Protein AF-A0A3B9QE75-F1 (afdb_monomer)

Foldseek 3Di:
DDDDDDDDDDDDDDDDDDPDDDDDDDDDDDPPPPPPPDPDDDDDDDDDDDDPDDPPCQADPQCAGPVPHHPVVVVVVVVVVVVVVCVVCVVVVVVVVPPPQQDWFKKKWKWKFAFAFVVQLVLCQVKAFKAFPPPRFGQFIFPDKDKDFHWDWDQPPVRDTDIDGDPGTIIIITIGIAIWGHDPVFIDRRNHTADAQDKTWMDDPRHTGITGTHDMDRAPVDDPD

Nearest PDB structures (foldseek):
  6vmi-assembly1_f  TM=3.345E-01  e=2.498E+00  Homo sapiens
  6zu5-assembly1_SU0  TM=3.175E-01  e=3.465E+00  Paranosema locustae
  4xoi-assembly1_B  TM=2.166E-01  e=2.009E+00  Homo sapiens
  6az1-assembly1_M  TM=2.627E-01  e=2.786E+00  Leishmania donovani

Secondary structure (DSSP, 8-state):
-PPPPPPP----------------------SSSSSSSS-S----PPP-----------B-TTSEETTTEEHHHHHHHHHHHHHHHHHHHHHHHHHHHH-S--EEEEEEEEEEEEEE-HHHHHHHHT-EEEEETTT--EEEEEEEEEEEEEEEEEE-TTS-EEEEEEEEEEEEEEEEEEEEEE-SS-EEETTEE--TT-EEEEE-SS-EEEEEEEEEE--TT----

Sequence (225 aa):
MYLAAPAPLSGRSHAKAHFGNPLRTPRLHRRLLSYILVLRNCTINPLPFERRGTGVRVLDDKGRIFGKLSIIDLLIIVVLVSLAGWFGYSMLGRNLRQDVAQRQQETEIVVVVSGIRPTTAEAIARGGKIFEFKTGAQIGEVVGVTTEPAKLWLVEGDGKWVQAESQDRVDAFVTIRGTARIGEHVITMNGVEIRVGASIGLKTKFAQFQGHVMMMDLDLGGTSQ

Solvent-accessible surface area (backbone atoms only — not comparable to full-atom values): 13939 Å² total; per-residue (Å²): 138,89,81,83,83,85,80,85,84,87,76,93,75,90,77,82,81,80,88,76,84,79,84,85,74,84,91,83,84,92,83,82,84,83,82,87,81,85,84,84,88,78,90,74,80,86,74,89,78,78,87,77,86,77,80,82,74,59,63,45,102,83,55,19,43,79,86,77,44,50,53,68,57,54,51,52,50,52,51,51,52,50,51,50,49,50,54,52,48,54,55,50,56,53,50,60,66,63,61,64,71,49,50,73,37,53,26,40,34,33,30,38,29,73,63,35,45,60,72,55,51,52,35,50,57,73,36,48,61,30,23,34,59,91,80,62,35,61,41,33,29,45,77,46,64,49,76,44,66,15,80,40,84,44,71,46,100,85,72,46,81,44,82,44,72,40,93,74,25,23,27,30,40,36,33,34,40,26,55,30,34,48,50,98,88,49,38,24,26,68,83,43,78,59,51,73,74,39,76,48,48,37,28,41,93,68,39,75,52,63,27,30,28,71,47,74,46,66,61,80,77,67,75,93,126

Radius of gyration: 35.67 Å; Cα contacts (8 Å, |Δi|>4): 312; chains: 1; bounding box: 69×56×109 Å

Mean predicted aligned error: 18.62 Å

Structure (mmCIF, N/CA/C/O backbone):
data_AF-A0A3B9QE75-F1
#
_entry.id   AF-A0A3B9QE75-F1
#
loop_
_atom_site.group_PDB
_atom_site.id
_atom_site.type_symbol
_atom_site.label_atom_id
_atom_site.label_alt_id
_atom_site.label_comp_id
_atom_site.label_asym_id
_atom_site.label_entity_id
_atom_site.label_seq_id
_atom_site.pdbx_PDB_ins_code
_atom_site.Cartn_x
_atom_site.Cartn_y
_atom_site.Cartn_z
_atom_site.occupancy
_atom_site.B_iso_or_equiv
_atom_site.auth_seq_id
_atom_site.auth_comp_id
_atom_site.auth_asym_id
_atom_site.auth_atom_id
_atom_site.pdbx_PDB_model_num
ATOM 1 N N . MET A 1 1 ? -20.470 -36.572 25.215 1.00 42.06 1 MET A N 1
ATOM 2 C CA .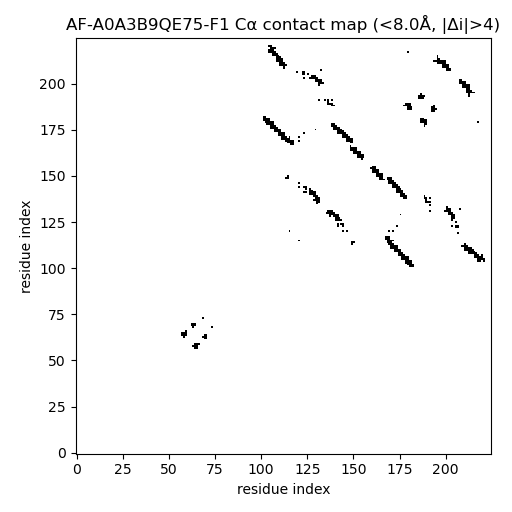 MET A 1 1 ? -21.706 -36.703 24.417 1.00 42.06 1 MET A CA 1
ATOM 3 C C . MET A 1 1 ? -21.421 -36.035 23.079 1.00 42.06 1 MET A C 1
ATOM 5 O O . MET A 1 1 ? -21.303 -34.821 23.032 1.00 42.06 1 MET A O 1
ATOM 9 N N . TYR A 1 2 ? -21.095 -36.831 22.060 1.00 39.06 2 TYR A N 1
ATOM 10 C CA . TYR A 1 2 ? -20.689 -36.355 20.732 1.00 39.06 2 TYR A CA 1
ATOM 11 C C . TYR A 1 2 ? -21.946 -35.994 19.934 1.00 39.06 2 TYR A C 1
ATOM 13 O O . TYR A 1 2 ? -22.814 -36.852 19.783 1.00 39.06 2 TYR A O 1
ATOM 21 N N . LEU A 1 3 ? -22.053 -34.756 19.441 1.00 43.09 3 LEU A N 1
ATOM 22 C CA . LEU A 1 3 ? -23.130 -34.352 18.536 1.00 43.09 3 LEU A CA 1
ATOM 23 C C . LEU A 1 3 ? -22.596 -34.270 17.102 1.00 43.09 3 LEU A C 1
ATOM 25 O O . LEU A 1 3 ? -21.533 -33.710 16.847 1.00 43.09 3 LEU A O 1
ATOM 29 N N . ALA A 1 4 ? -23.332 -34.924 16.209 1.00 40.75 4 ALA A N 1
ATOM 30 C CA . ALA A 1 4 ? -22.950 -35.315 14.863 1.00 40.75 4 ALA A CA 1
ATOM 31 C C . ALA A 1 4 ? -22.811 -34.149 13.867 1.00 40.75 4 ALA A C 1
ATOM 33 O O . ALA A 1 4 ? -23.550 -33.168 13.913 1.00 40.75 4 ALA A O 1
ATOM 34 N N . ALA A 1 5 ? -21.893 -34.330 12.915 1.00 46.34 5 ALA A N 1
ATOM 35 C CA . ALA A 1 5 ? -21.773 -33.538 11.695 1.00 46.34 5 ALA A CA 1
ATOM 36 C C . ALA A 1 5 ? -22.946 -33.813 10.726 1.00 46.34 5 ALA A C 1
ATOM 38 O O . ALA A 1 5 ? -23.388 -34.962 10.634 1.00 46.34 5 ALA A O 1
ATOM 39 N N . PRO A 1 6 ? -23.427 -32.820 9.955 1.00 49.44 6 PRO A N 1
ATOM 40 C CA . PRO A 1 6 ? -24.397 -33.068 8.894 1.00 49.44 6 PRO A CA 1
ATOM 41 C C . PRO A 1 6 ? -23.727 -33.560 7.596 1.00 49.44 6 PRO A C 1
ATOM 43 O O . PRO A 1 6 ? -22.666 -33.086 7.191 1.00 49.44 6 PRO A O 1
ATOM 46 N N . ALA A 1 7 ? -24.384 -34.526 6.950 1.00 50.16 7 ALA A N 1
ATOM 47 C CA . ALA A 1 7 ? -24.000 -35.152 5.686 1.00 50.16 7 ALA A CA 1
ATOM 48 C C . ALA A 1 7 ? -24.103 -34.195 4.473 1.00 50.16 7 ALA A C 1
ATOM 50 O O . ALA A 1 7 ? -24.949 -33.298 4.474 1.00 50.16 7 ALA A O 1
ATOM 51 N N . PRO A 1 8 ? -23.315 -34.402 3.398 1.00 39.47 8 PRO A N 1
ATOM 52 C CA . PRO A 1 8 ? -23.431 -33.615 2.176 1.00 39.47 8 PRO A CA 1
ATOM 53 C C . PRO A 1 8 ? -24.591 -34.116 1.300 1.00 39.47 8 PRO A C 1
ATOM 55 O O . PRO A 1 8 ? -24.648 -35.284 0.915 1.00 39.47 8 PRO A O 1
ATOM 58 N N . LEU A 1 9 ? -25.506 -33.211 0.948 1.00 46.44 9 LEU A N 1
ATOM 59 C CA . LEU A 1 9 ? -26.578 -33.466 -0.012 1.00 46.44 9 LEU A CA 1
ATOM 60 C C . LEU A 1 9 ? -26.001 -33.585 -1.430 1.00 46.44 9 LEU A C 1
ATOM 62 O O . LEU A 1 9 ? -25.479 -32.625 -1.997 1.00 46.44 9 LEU A O 1
ATOM 66 N N . SER A 1 10 ? -26.128 -34.777 -2.018 1.00 41.22 10 SER A N 1
ATOM 67 C CA . SER A 1 10 ? -25.883 -35.018 -3.436 1.00 41.22 10 SER A CA 1
ATOM 68 C C . SER A 1 10 ? -27.047 -34.468 -4.265 1.00 41.22 10 SER A C 1
ATOM 70 O O . SER A 1 10 ? -28.141 -35.030 -4.259 1.00 41.22 10 SER A O 1
ATOM 72 N N . GLY A 1 11 ? -26.806 -33.391 -5.008 1.00 36.31 11 GLY A N 1
ATOM 73 C CA . GLY A 1 11 ? -27.743 -32.834 -5.980 1.00 36.31 11 GLY A CA 1
ATOM 74 C C . GLY A 1 11 ? -27.071 -32.694 -7.338 1.00 36.31 11 GLY A C 1
ATOM 75 O O . GLY A 1 11 ? -26.510 -31.650 -7.655 1.00 36.31 11 GLY A O 1
ATOM 76 N N . ARG A 1 12 ? -27.112 -33.761 -8.146 1.00 43.84 12 ARG A N 1
ATOM 77 C CA . ARG A 1 12 ? -26.818 -33.698 -9.583 1.00 43.84 12 ARG A CA 1
ATOM 78 C C . ARG A 1 12 ? -27.945 -32.924 -10.266 1.00 43.84 12 ARG A C 1
ATOM 80 O O . ARG A 1 12 ? -29.056 -33.432 -10.361 1.00 43.84 12 ARG A O 1
ATOM 87 N N . SER A 1 13 ? -27.641 -31.743 -10.794 1.00 38.59 13 SER A N 1
ATOM 88 C CA . SER A 1 13 ? -28.454 -31.091 -11.822 1.00 38.59 13 SER A CA 1
ATOM 89 C C . SER A 1 13 ? -27.580 -30.836 -13.043 1.00 38.59 13 SER A C 1
ATOM 91 O O . SER A 1 13 ? -26.607 -30.084 -13.004 1.00 38.59 13 SER A O 1
ATOM 93 N N . HIS A 1 14 ? -27.904 -31.551 -14.115 1.00 39.53 14 HIS A N 1
ATOM 94 C CA . HIS A 1 14 ? -27.311 -31.407 -15.431 1.00 39.53 14 HIS A CA 1
ATOM 95 C C . HIS A 1 14 ? -27.783 -30.091 -16.060 1.00 39.53 14 HIS A C 1
ATOM 97 O O . HIS A 1 14 ? -28.905 -30.012 -16.551 1.00 39.53 14 HIS A O 1
ATOM 103 N N . ALA A 1 15 ? -26.910 -29.087 -16.126 1.00 36.50 15 ALA A N 1
ATOM 104 C CA . ALA A 1 15 ? -27.075 -27.963 -17.042 1.00 36.50 15 ALA A CA 1
ATOM 105 C C . ALA A 1 15 ? -26.160 -28.189 -18.253 1.00 36.50 15 ALA A C 1
ATOM 107 O O . ALA A 1 15 ? -24.940 -28.044 -18.183 1.00 36.50 15 ALA A O 1
ATOM 108 N N . LYS A 1 16 ? -26.768 -28.618 -19.364 1.00 36.19 16 LYS A N 1
ATOM 109 C CA . LYS A 1 16 ? -26.139 -28.721 -20.684 1.00 36.19 16 LYS A CA 1
ATOM 110 C C . LYS A 1 16 ? -25.632 -27.341 -21.114 1.00 36.19 16 LYS A C 1
ATOM 112 O O . LYS A 1 16 ? -26.426 -26.435 -21.350 1.00 36.19 16 LYS A O 1
ATOM 117 N N . ALA A 1 17 ? -24.319 -27.215 -21.276 1.00 33.50 17 ALA A N 1
ATOM 118 C CA . ALA A 1 17 ? -23.705 -26.114 -22.001 1.00 33.50 17 ALA A CA 1
ATOM 119 C C . ALA A 1 17 ? -24.047 -26.251 -23.493 1.00 33.50 17 ALA A C 1
ATOM 121 O O . ALA A 1 17 ? -23.544 -27.137 -24.185 1.00 33.50 17 ALA A O 1
ATOM 122 N N . HIS A 1 18 ? -24.926 -25.381 -23.989 1.00 38.69 18 HIS A N 1
ATOM 123 C CA . HIS A 1 18 ? -25.097 -25.173 -25.421 1.00 38.69 18 HIS A CA 1
ATOM 124 C C . HIS A 1 18 ? -23.893 -24.380 -25.942 1.00 38.69 18 HIS A C 1
ATOM 126 O O . HIS A 1 18 ? -23.787 -23.171 -25.757 1.00 38.69 18 HIS A O 1
ATOM 132 N N . PHE A 1 19 ? -22.972 -25.093 -26.587 1.00 37.28 19 PHE A N 1
ATOM 133 C CA . PHE A 1 19 ? -21.907 -24.528 -27.407 1.00 37.28 19 PHE A CA 1
ATOM 134 C C . PHE A 1 19 ? -22.538 -23.973 -28.693 1.00 37.28 19 PHE A C 1
ATOM 136 O O . PHE A 1 19 ? -22.874 -24.720 -29.609 1.00 37.28 19 PHE A O 1
ATOM 143 N N . GLY A 1 20 ? -22.745 -22.659 -28.738 1.00 33.03 20 GLY A N 1
ATOM 144 C CA . GLY A 1 20 ? -23.196 -21.926 -29.917 1.00 33.03 20 GLY A CA 1
ATOM 145 C C . GLY A 1 20 ? -22.279 -20.734 -30.145 1.00 33.03 20 GLY A C 1
ATOM 146 O O . GLY A 1 20 ? -22.516 -19.659 -29.608 1.00 33.03 20 GLY A O 1
ATOM 147 N N . ASN A 1 21 ? -21.213 -20.941 -30.916 1.00 40.28 21 ASN A N 1
ATOM 148 C CA . ASN A 1 21 ? -20.402 -19.867 -31.489 1.00 40.28 21 ASN A CA 1
ATOM 149 C C . ASN A 1 21 ? -21.038 -19.486 -32.843 1.00 40.28 21 ASN A C 1
ATOM 151 O O . ASN A 1 21 ? -21.465 -20.388 -33.568 1.00 40.28 21 ASN A O 1
ATOM 155 N N . PRO A 1 22 ? -21.107 -18.196 -33.216 1.00 43.56 22 PRO A N 1
ATOM 156 C CA . PRO A 1 22 ? -19.959 -17.657 -33.938 1.00 43.56 22 PRO A CA 1
ATOM 157 C C . PRO A 1 22 ? -19.597 -16.213 -33.558 1.00 43.56 22 PRO A C 1
ATOM 159 O O . PRO A 1 22 ? -20.407 -15.286 -33.606 1.00 43.56 22 PRO A O 1
ATOM 162 N N . LEU A 1 23 ? -18.307 -16.030 -33.284 1.00 42.81 23 LEU A N 1
ATOM 163 C CA . LEU A 1 23 ? -17.605 -14.759 -33.222 1.00 42.81 23 LEU A CA 1
ATOM 164 C C . LEU A 1 23 ? -17.875 -13.934 -34.489 1.00 42.81 23 LEU A C 1
ATOM 166 O O . LEU A 1 23 ? -17.458 -14.277 -35.596 1.00 42.81 23 LEU A O 1
ATOM 170 N N . ARG A 1 24 ? -18.550 -12.800 -34.287 1.00 42.00 24 ARG A N 1
ATOM 171 C CA . ARG A 1 24 ? -18.576 -11.650 -35.193 1.00 42.00 24 ARG A CA 1
ATOM 172 C C . ARG A 1 24 ? -17.144 -11.136 -35.362 1.00 42.00 24 ARG A C 1
ATOM 174 O O . ARG A 1 24 ? -16.596 -10.514 -34.459 1.00 42.00 24 ARG A O 1
ATOM 181 N N . THR A 1 25 ? -16.552 -11.372 -36.524 1.00 48.38 25 THR A N 1
ATOM 182 C CA . THR A 1 25 ? -15.316 -10.712 -36.951 1.00 48.38 25 THR A CA 1
ATOM 183 C C . THR A 1 25 ? -15.645 -9.346 -37.574 1.00 48.38 25 THR A C 1
ATOM 185 O O . THR A 1 25 ? -16.584 -9.237 -38.371 1.00 48.38 25 THR A O 1
ATOM 188 N N . PRO A 1 26 ? -14.917 -8.270 -37.232 1.00 42.00 26 PRO A N 1
ATOM 189 C CA . PRO A 1 26 ? -15.049 -6.997 -37.922 1.00 42.00 26 PRO A CA 1
ATOM 190 C C . PRO A 1 26 ? -14.437 -7.068 -39.330 1.00 42.00 26 PRO A C 1
ATOM 192 O O . PRO A 1 26 ? -13.335 -7.563 -39.558 1.00 42.00 26 PRO A O 1
ATOM 195 N N . ARG A 1 27 ? -15.220 -6.563 -40.285 1.00 47.84 27 ARG A N 1
ATOM 196 C CA . ARG A 1 27 ? -14.941 -6.435 -41.717 1.00 47.84 27 ARG A CA 1
ATOM 197 C C . ARG A 1 27 ? -13.717 -5.553 -41.969 1.00 47.84 27 ARG A C 1
ATOM 199 O O . ARG A 1 27 ? -13.841 -4.337 -41.891 1.00 47.84 27 ARG A O 1
ATOM 206 N N . LEU A 1 28 ? -12.593 -6.131 -42.392 1.00 45.41 28 LEU A N 1
ATOM 207 C CA . LEU A 1 28 ? -11.535 -5.358 -43.054 1.00 45.41 28 LEU A CA 1
ATOM 208 C C . LEU A 1 28 ? -10.625 -6.223 -43.946 1.00 45.41 28 LEU A C 1
ATOM 210 O O . LEU A 1 28 ? -9.439 -6.352 -43.696 1.00 45.41 28 LEU A O 1
ATOM 214 N N . HIS A 1 29 ? -11.171 -6.826 -45.007 1.00 42.97 29 HIS A N 1
ATOM 215 C CA . HIS A 1 29 ? -10.388 -7.112 -46.223 1.00 42.97 29 HIS A CA 1
ATOM 216 C C . HIS A 1 29 ? -11.316 -7.490 -47.386 1.00 42.97 29 HIS A C 1
ATOM 218 O O . HIS A 1 29 ? -11.596 -8.653 -47.655 1.00 42.97 29 HIS A O 1
ATOM 224 N N . ARG A 1 30 ? -11.827 -6.481 -48.100 1.00 45.19 30 ARG A N 1
ATOM 225 C CA . ARG A 1 30 ? -12.585 -6.663 -49.353 1.00 45.19 30 ARG A CA 1
ATOM 226 C C . ARG A 1 30 ? -12.017 -5.787 -50.475 1.00 45.19 30 ARG A C 1
ATOM 228 O O . ARG A 1 30 ? -12.747 -5.087 -51.165 1.00 45.19 30 ARG A O 1
ATOM 235 N N . ARG A 1 31 ? -10.686 -5.803 -50.626 1.00 45.12 31 ARG A N 1
ATOM 236 C CA . ARG A 1 31 ? -9.954 -5.087 -51.692 1.00 45.12 31 ARG A CA 1
ATOM 237 C C . ARG A 1 31 ? -8.858 -5.900 -52.404 1.00 45.12 31 ARG A C 1
ATOM 239 O O . ARG A 1 31 ? -8.011 -5.308 -53.053 1.00 45.12 31 ARG A O 1
ATOM 246 N N . LEU A 1 32 ? -8.869 -7.236 -52.338 1.00 42.25 32 LEU A N 1
ATOM 247 C CA . LEU A 1 32 ? -7.835 -8.057 -53.005 1.00 42.25 32 LEU A CA 1
ATOM 248 C C . LEU A 1 32 ? -8.358 -9.242 -53.839 1.00 42.25 32 LEU A C 1
ATOM 250 O O . LEU A 1 32 ? -7.575 -10.074 -54.273 1.00 42.25 32 LEU A O 1
ATOM 254 N N . LEU A 1 33 ? -9.662 -9.308 -54.127 1.00 39.44 33 LEU A N 1
ATOM 255 C CA . LEU A 1 33 ? -10.272 -10.415 -54.890 1.00 39.44 33 LEU A CA 1
ATOM 256 C C . LEU A 1 33 ? -10.883 -9.989 -56.236 1.00 39.44 33 LEU A C 1
ATOM 258 O O . LEU A 1 33 ? -11.739 -10.680 -56.775 1.00 39.44 33 LEU A O 1
ATOM 262 N N . SER A 1 34 ? -10.417 -8.873 -56.804 1.00 43.91 34 SER A N 1
ATOM 263 C CA . SER A 1 34 ? -10.920 -8.340 -58.083 1.00 43.91 34 SER A CA 1
ATOM 264 C C . SER A 1 34 ? -9.949 -8.493 -59.260 1.00 43.91 34 SER A C 1
ATOM 266 O O . SER A 1 34 ? -10.219 -7.945 -60.321 1.00 43.91 34 SER A O 1
ATOM 268 N N . TYR A 1 35 ? -8.831 -9.217 -59.112 1.00 37.22 35 TYR A N 1
ATOM 269 C CA . TYR A 1 35 ? -7.797 -9.290 -60.162 1.00 37.22 35 TYR A CA 1
ATOM 270 C C . TYR A 1 35 ? -7.626 -10.668 -60.832 1.00 37.22 35 TYR A C 1
ATOM 272 O O . TYR A 1 35 ? -6.748 -10.829 -61.670 1.00 37.22 35 TYR A O 1
ATOM 280 N N . ILE A 1 36 ? -8.465 -11.665 -60.515 1.00 43.22 36 ILE A N 1
ATOM 281 C CA . ILE A 1 36 ? -8.341 -13.036 -61.069 1.00 43.22 36 ILE A CA 1
ATOM 282 C C . ILE A 1 36 ? -9.364 -13.332 -62.193 1.00 43.22 36 ILE A C 1
ATOM 284 O O . ILE A 1 36 ? -9.382 -14.417 -62.761 1.00 43.22 36 ILE A O 1
ATOM 288 N N . LEU A 1 37 ? -10.191 -12.366 -62.607 1.00 37.56 37 LEU A N 1
ATOM 289 C CA . LEU A 1 37 ? -11.289 -12.616 -63.558 1.00 37.56 37 LEU A CA 1
ATOM 290 C C . LEU A 1 37 ? -11.335 -11.634 -64.740 1.00 37.56 37 LEU A C 1
ATOM 292 O O . LEU A 1 37 ? -12.399 -11.179 -65.138 1.00 37.56 37 LEU A O 1
ATOM 296 N N . VAL A 1 38 ? -10.174 -11.340 -65.336 1.00 45.09 38 VAL A N 1
ATOM 297 C CA . VAL A 1 38 ? -10.070 -10.647 -66.641 1.00 45.09 38 VAL A CA 1
ATOM 298 C C . VAL A 1 38 ? -9.066 -11.361 -67.551 1.00 45.09 38 VAL A C 1
ATOM 300 O O . VAL A 1 38 ? -8.186 -10.735 -68.113 1.00 45.09 38 VAL A O 1
ATOM 303 N N . LEU A 1 39 ? -9.152 -12.688 -67.687 1.00 38.88 39 LEU A N 1
ATOM 304 C CA . LEU A 1 39 ? -8.422 -13.429 -68.732 1.00 38.88 39 LEU A CA 1
ATOM 305 C C . LEU A 1 39 ? -9.216 -14.657 -69.207 1.00 38.88 39 LEU A C 1
ATOM 307 O O . LEU A 1 3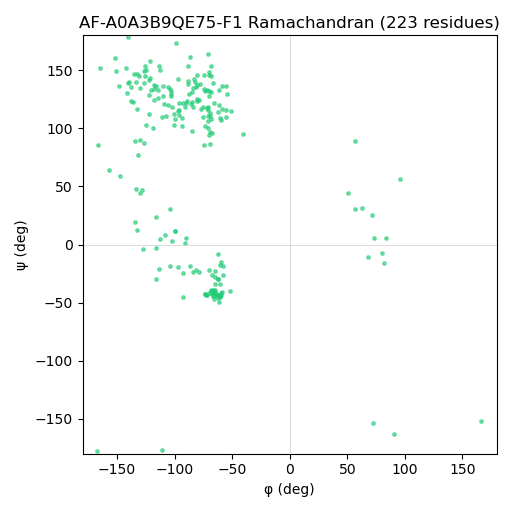9 ? -8.760 -15.795 -69.133 1.00 38.88 39 LEU A O 1
ATOM 311 N N . ARG A 1 40 ? -10.429 -14.434 -69.718 1.00 43.88 40 ARG A N 1
ATOM 312 C CA . ARG A 1 40 ? -11.069 -15.360 -70.660 1.00 43.88 40 ARG A CA 1
ATOM 313 C C . ARG A 1 40 ? -11.621 -14.531 -71.816 1.00 43.88 40 ARG A C 1
ATOM 315 O O . ARG A 1 40 ? -12.486 -13.698 -71.587 1.00 43.88 40 ARG A O 1
ATOM 322 N N . ASN A 1 41 ? -11.089 -14.777 -73.014 1.00 47.31 41 ASN A N 1
ATOM 323 C CA . ASN A 1 41 ? -11.422 -14.174 -74.318 1.00 47.31 41 ASN A CA 1
ATOM 324 C C . ASN A 1 41 ? -10.552 -13.000 -74.789 1.00 47.31 41 ASN A C 1
ATOM 326 O O . ASN A 1 41 ? -11.067 -11.955 -75.169 1.00 47.31 41 ASN A O 1
ATOM 330 N N . CYS A 1 42 ? -9.237 -13.211 -74.883 1.00 36.12 42 CYS A N 1
ATOM 331 C CA . CYS A 1 42 ? -8.435 -12.473 -75.859 1.00 36.12 42 CYS A CA 1
ATOM 332 C C . CYS A 1 42 ? -7.671 -13.472 -76.734 1.00 36.12 42 CYS A C 1
ATOM 334 O O . CYS A 1 42 ? -6.715 -14.110 -76.295 1.00 36.12 42 CYS A O 1
ATOM 336 N N . THR A 1 43 ? -8.170 -13.663 -77.953 1.00 49.25 43 THR A N 1
ATOM 337 C CA . THR A 1 43 ? -7.558 -14.450 -79.024 1.00 49.25 43 THR A CA 1
ATOM 338 C C . THR A 1 43 ? -6.311 -13.702 -79.494 1.00 49.25 43 THR A C 1
ATOM 340 O O . THR A 1 43 ? -6.408 -12.751 -80.264 1.00 49.25 43 THR A O 1
ATOM 343 N N . ILE A 1 44 ? -5.137 -14.078 -78.987 1.00 43.88 44 ILE A N 1
ATOM 344 C CA . ILE A 1 44 ? -3.858 -13.501 -79.415 1.00 43.88 44 ILE A CA 1
ATOM 345 C C . ILE A 1 44 ? -3.268 -14.429 -80.480 1.00 43.88 44 ILE A C 1
ATOM 347 O O . ILE A 1 44 ? -2.889 -15.562 -80.189 1.00 43.88 44 ILE A O 1
ATOM 351 N N . ASN A 1 45 ? -3.226 -13.945 -81.724 1.00 38.38 45 ASN A N 1
ATOM 352 C CA . ASN A 1 45 ? -2.501 -14.573 -82.830 1.00 38.38 45 ASN A CA 1
ATOM 353 C C . ASN A 1 45 ? -1.020 -14.772 -82.449 1.00 38.38 45 ASN A C 1
ATOM 355 O O . ASN A 1 45 ? -0.416 -13.838 -81.913 1.00 38.38 45 ASN A O 1
ATOM 359 N N . PRO A 1 46 ? -0.394 -15.926 -82.736 1.00 45.66 46 PRO A N 1
ATOM 360 C CA . PRO A 1 46 ? 1.019 -16.110 -82.441 1.00 45.66 46 PRO A CA 1
ATOM 361 C C . PRO A 1 46 ? 1.878 -15.383 -83.487 1.00 45.66 46 PRO A C 1
ATOM 363 O O . PRO A 1 46 ? 1.873 -15.737 -84.663 1.00 45.66 46 PRO A O 1
ATOM 366 N N . LEU A 1 47 ? 2.642 -14.377 -83.055 1.00 46.62 47 LEU A N 1
ATOM 367 C CA . LEU A 1 47 ? 3.798 -13.885 -83.811 1.00 46.62 47 LEU A CA 1
ATOM 368 C C . LEU A 1 47 ? 5.007 -14.806 -83.552 1.00 46.62 47 LEU A C 1
ATOM 370 O O . LEU A 1 47 ? 5.146 -15.322 -82.438 1.00 46.62 47 LEU A O 1
ATOM 374 N N . PRO A 1 48 ? 5.895 -15.021 -84.540 1.00 43.41 48 PRO A N 1
ATOM 375 C CA . PRO A 1 48 ? 7.046 -15.901 -84.385 1.00 43.41 48 PRO A CA 1
ATOM 376 C C . PRO A 1 48 ? 8.076 -15.260 -83.445 1.00 43.41 48 PRO A C 1
ATOM 378 O O . PRO A 1 48 ? 8.714 -14.264 -83.775 1.00 43.41 48 PRO A O 1
ATOM 381 N N . PHE A 1 49 ? 8.231 -15.829 -82.248 1.00 43.22 49 PHE A N 1
ATOM 382 C CA . PHE A 1 49 ? 9.287 -15.449 -81.314 1.00 43.22 49 PHE A CA 1
ATOM 383 C C . PHE A 1 49 ? 10.569 -16.213 -81.665 1.00 43.22 49 PHE A C 1
ATOM 385 O O . PHE A 1 49 ? 10.752 -17.374 -81.294 1.00 43.22 49 PHE A O 1
ATOM 392 N N . GLU A 1 50 ? 11.450 -15.546 -82.406 1.00 55.06 50 GLU A N 1
ATOM 393 C CA . GLU A 1 50 ? 12.832 -15.959 -82.637 1.00 55.06 50 GLU A CA 1
ATOM 394 C C . GLU A 1 50 ? 13.536 -16.146 -81.278 1.00 55.06 50 GLU A C 1
ATOM 396 O O . GLU A 1 50 ? 13.697 -15.197 -80.503 1.00 55.06 50 GLU A O 1
ATOM 401 N N . ARG A 1 51 ? 13.957 -17.375 -80.947 1.00 55.50 51 ARG A N 1
ATOM 402 C CA . ARG A 1 51 ? 14.730 -17.640 -79.725 1.00 55.50 51 ARG A CA 1
ATOM 403 C C . ARG A 1 51 ? 16.113 -16.998 -79.832 1.00 55.50 51 ARG A C 1
ATOM 405 O O . ARG A 1 51 ? 17.053 -17.624 -80.315 1.00 55.50 51 ARG A O 1
ATOM 412 N N . ARG A 1 52 ? 16.280 -15.795 -79.285 1.00 47.47 52 ARG A N 1
ATOM 413 C CA . ARG A 1 52 ? 17.607 -15.266 -78.950 1.00 47.47 52 ARG A CA 1
ATOM 414 C C . ARG A 1 52 ? 17.900 -15.597 -77.487 1.00 47.47 52 ARG A C 1
ATOM 416 O O . ARG A 1 52 ? 17.343 -14.999 -76.573 1.00 47.47 52 ARG A O 1
ATOM 423 N N . GLY A 1 53 ? 18.713 -16.629 -77.271 1.00 54.62 53 GLY A N 1
ATOM 424 C CA . GLY A 1 53 ? 19.126 -17.056 -75.940 1.00 54.62 53 GLY A CA 1
ATOM 425 C C . GLY A 1 53 ? 19.991 -16.004 -75.249 1.00 54.62 53 GLY A C 1
ATOM 426 O O . GLY A 1 53 ? 21.073 -15.679 -75.724 1.00 54.62 53 GLY A O 1
ATOM 427 N N . THR A 1 54 ? 19.546 -15.544 -74.085 1.00 49.22 54 THR A N 1
ATOM 4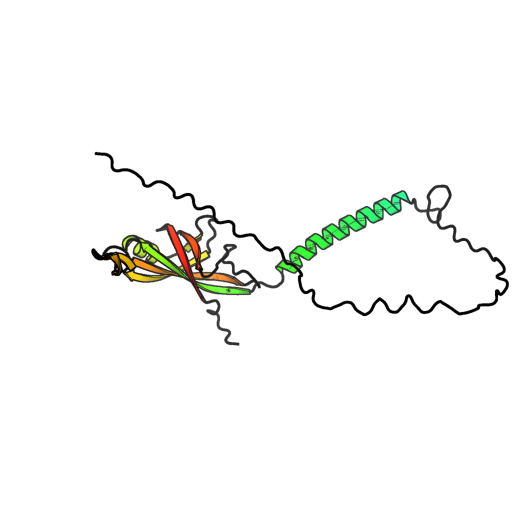28 C CA . THR A 1 54 ? 20.396 -14.951 -73.047 1.00 49.22 54 THR A CA 1
ATOM 429 C C . THR A 1 54 ? 20.037 -15.607 -71.718 1.00 49.22 54 THR A C 1
ATOM 431 O O . THR A 1 54 ? 19.304 -15.077 -70.889 1.00 49.22 54 THR A O 1
ATOM 434 N N . GLY A 1 55 ? 20.525 -16.833 -71.525 1.00 48.06 55 GLY A N 1
ATOM 435 C CA . GLY A 1 55 ? 20.500 -17.466 -70.213 1.00 48.06 55 GLY A CA 1
ATOM 436 C C . GLY A 1 55 ? 21.475 -16.735 -69.296 1.00 48.06 55 GLY A C 1
ATOM 437 O O . GLY A 1 55 ? 22.685 -16.838 -69.490 1.00 48.06 55 GLY A O 1
ATOM 438 N N . VAL A 1 56 ? 20.974 -16.013 -68.293 1.00 58.41 56 VAL A N 1
ATOM 439 C CA . VAL A 1 56 ? 21.816 -15.583 -67.173 1.00 58.41 56 VAL A CA 1
ATOM 440 C C . VAL A 1 56 ? 22.139 -16.843 -66.371 1.00 58.41 56 VAL A C 1
ATOM 442 O O . VAL A 1 56 ? 21.346 -17.288 -65.544 1.00 58.41 56 VAL A O 1
ATOM 445 N N . ARG A 1 57 ? 23.283 -17.475 -66.649 1.00 60.59 57 ARG A N 1
ATOM 446 C CA . ARG A 1 57 ? 23.809 -18.549 -65.797 1.00 60.59 57 ARG A CA 1
ATOM 447 C C . ARG A 1 57 ? 24.373 -17.906 -64.531 1.00 60.59 57 ARG A C 1
ATOM 449 O O . ARG A 1 57 ? 25.544 -17.554 -64.473 1.00 60.59 57 ARG A O 1
ATOM 456 N N . VAL A 1 58 ? 23.505 -17.683 -63.543 1.00 60.81 58 VAL A N 1
ATOM 457 C CA . VAL A 1 58 ? 23.877 -17.093 -62.240 1.00 60.81 58 VAL A CA 1
ATOM 458 C C . VAL A 1 58 ? 24.725 -18.070 -61.408 1.00 60.81 58 VAL A C 1
ATOM 460 O O . VAL A 1 58 ? 25.478 -17.640 -60.536 1.00 60.81 58 VAL A O 1
ATOM 463 N N . LEU A 1 59 ? 24.639 -19.372 -61.701 1.00 58.66 59 LEU A N 1
ATOM 464 C CA . LEU A 1 59 ? 25.252 -20.453 -60.934 1.00 58.66 59 LEU A CA 1
ATOM 465 C C . LEU A 1 59 ? 26.191 -21.289 -61.818 1.00 58.66 59 LEU A C 1
ATOM 467 O O . LEU A 1 59 ? 25.802 -21.718 -62.903 1.00 58.66 59 LEU A O 1
ATOM 471 N N . ASP A 1 60 ? 27.418 -21.484 -61.347 1.00 65.06 60 ASP A N 1
ATOM 472 C CA . ASP A 1 60 ? 28.454 -22.331 -61.950 1.00 65.06 60 ASP A CA 1
ATOM 473 C C . ASP A 1 60 ? 28.334 -23.780 -61.432 1.00 65.06 60 ASP A C 1
ATOM 475 O O . ASP A 1 60 ? 27.892 -23.997 -60.299 1.00 65.06 60 ASP A O 1
ATOM 479 N N . ASP A 1 61 ? 28.784 -24.770 -62.210 1.00 65.88 61 ASP A N 1
ATOM 480 C CA . ASP A 1 61 ? 28.658 -26.221 -61.950 1.00 65.88 61 ASP A CA 1
ATOM 481 C C . ASP A 1 61 ? 29.390 -26.677 -60.667 1.00 65.88 61 ASP A C 1
ATOM 483 O O . ASP A 1 61 ? 29.238 -27.802 -60.194 1.00 65.88 61 ASP A O 1
ATOM 487 N N . LYS A 1 62 ? 30.171 -25.773 -60.063 1.00 65.00 62 LYS A N 1
ATOM 488 C CA . LYS A 1 62 ? 30.870 -25.938 -58.779 1.00 65.00 62 LYS A CA 1
ATOM 489 C C . LYS A 1 62 ? 30.143 -25.286 -57.590 1.00 65.00 62 LYS A C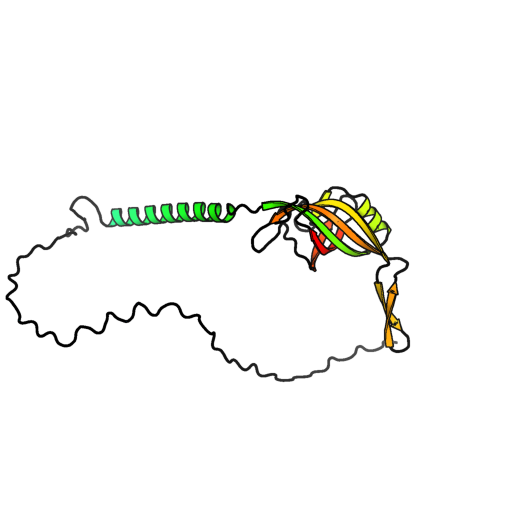 1
ATOM 491 O O . LYS A 1 62 ? 30.746 -25.127 -56.530 1.00 65.00 62 LYS A O 1
ATOM 496 N N . GLY A 1 63 ? 28.889 -24.854 -57.758 1.00 63.47 63 GLY A N 1
ATOM 497 C CA . GLY A 1 63 ? 28.097 -24.194 -56.710 1.00 63.47 63 GLY A CA 1
ATOM 498 C C . GLY A 1 63 ? 28.559 -22.768 -56.386 1.00 63.47 63 GLY A C 1
ATOM 499 O O . GLY A 1 63 ? 28.372 -22.289 -55.266 1.00 63.47 63 GLY A O 1
ATOM 500 N N . ARG A 1 64 ? 29.204 -22.089 -57.344 1.00 70.06 64 ARG A N 1
ATOM 501 C CA . ARG A 1 64 ? 29.682 -20.707 -57.195 1.00 70.06 64 ARG A CA 1
ATOM 502 C C . ARG A 1 64 ? 28.760 -19.751 -57.935 1.00 70.06 64 ARG A C 1
ATOM 504 O O . ARG A 1 64 ? 28.448 -19.967 -59.102 1.00 70.06 64 ARG A O 1
ATOM 511 N N . ILE A 1 65 ? 28.363 -18.674 -57.272 1.00 66.25 65 ILE A N 1
ATOM 512 C CA . ILE A 1 65 ? 27.648 -17.563 -57.900 1.00 66.25 65 ILE A CA 1
ATOM 513 C C . ILE A 1 65 ? 28.687 -16.559 -58.409 1.00 66.25 65 ILE A C 1
ATOM 515 O O . ILE A 1 65 ? 29.567 -16.117 -57.667 1.00 66.25 65 ILE A O 1
ATOM 519 N N . PHE A 1 66 ? 28.648 -16.253 -59.707 1.00 65.06 66 PHE A N 1
ATOM 520 C CA . PHE A 1 66 ? 29.594 -15.340 -60.375 1.00 65.06 66 PHE A CA 1
ATOM 521 C C . PHE A 1 66 ? 31.088 -15.717 -60.250 1.00 65.06 66 PHE A C 1
ATOM 523 O O . PHE A 1 66 ? 31.955 -14.843 -60.205 1.00 65.06 66 PHE A O 1
ATOM 530 N N . GLY A 1 67 ? 31.415 -17.013 -60.157 1.00 64.12 67 GLY A N 1
ATOM 531 C CA . GLY A 1 67 ? 32.792 -17.543 -60.192 1.00 64.12 67 GLY A CA 1
ATOM 532 C C . GLY A 1 67 ? 33.695 -17.202 -58.992 1.00 64.12 67 GLY A C 1
ATOM 533 O O . GLY A 1 67 ? 34.760 -17.806 -58.849 1.00 64.12 67 GLY A O 1
ATOM 534 N N . LYS A 1 68 ? 33.278 -16.281 -58.110 1.00 67.25 68 LYS A N 1
ATOM 535 C CA . LYS A 1 68 ? 34.088 -15.745 -56.999 1.00 67.25 68 LYS A CA 1
ATOM 536 C C . LYS A 1 68 ? 33.539 -16.071 -55.610 1.00 67.25 68 LYS A C 1
ATOM 538 O O . LYS A 1 68 ? 34.332 -16.198 -54.685 1.00 67.25 68 LYS A O 1
ATOM 543 N N . LEU A 1 69 ? 32.222 -16.230 -55.458 1.00 67.06 69 LEU A N 1
ATOM 544 C CA . LEU A 1 69 ? 31.577 -16.456 -54.159 1.00 67.06 69 LEU A CA 1
ATOM 545 C C . LEU A 1 69 ? 30.949 -17.854 -54.095 1.00 67.06 69 LEU A C 1
ATOM 547 O O . LEU A 1 69 ? 30.268 -18.289 -55.027 1.00 67.06 69 LEU A O 1
ATOM 551 N N . SER A 1 70 ? 31.200 -18.569 -52.996 1.00 82.25 70 SER A N 1
ATOM 552 C CA . SER A 1 70 ? 30.599 -19.878 -52.715 1.00 82.25 70 SER A CA 1
ATOM 553 C C . SER A 1 70 ? 29.162 -19.708 -52.228 1.00 82.25 70 SER A C 1
ATOM 555 O O . SER A 1 70 ? 28.891 -18.847 -51.392 1.00 82.25 70 SER A O 1
ATOM 557 N N . ILE A 1 71 ? 28.240 -20.557 -52.690 1.00 80.38 71 ILE A N 1
ATOM 558 C CA . ILE A 1 71 ? 26.849 -20.530 -52.216 1.00 80.38 71 ILE A CA 1
ATOM 559 C C . ILE A 1 71 ? 26.728 -20.834 -50.713 1.00 80.38 71 ILE A C 1
ATOM 561 O O . ILE A 1 71 ? 25.841 -20.309 -50.044 1.00 80.38 71 ILE A O 1
ATOM 565 N N . ILE A 1 72 ? 27.657 -21.631 -50.170 1.00 81.94 72 ILE A N 1
ATOM 566 C CA . ILE A 1 72 ? 27.725 -21.961 -48.739 1.00 81.94 72 ILE A CA 1
ATOM 567 C C . ILE A 1 72 ? 28.120 -20.726 -47.921 1.00 81.94 72 ILE A C 1
ATOM 569 O O . ILE A 1 72 ? 27.551 -20.487 -46.861 1.00 81.94 72 ILE A O 1
ATOM 573 N N . ASP A 1 73 ? 29.047 -19.917 -48.432 1.00 82.94 73 ASP A N 1
ATOM 574 C CA . ASP A 1 73 ? 29.504 -18.698 -47.759 1.00 82.94 73 ASP A CA 1
ATOM 575 C C . ASP A 1 73 ? 28.389 -17.641 -47.712 1.00 82.94 73 ASP A C 1
ATOM 577 O O . ASP A 1 73 ? 28.108 -17.062 -46.664 1.00 82.94 73 ASP A O 1
ATOM 581 N N . LEU A 1 74 ? 27.638 -17.490 -48.810 1.00 83.69 74 LEU A N 1
ATOM 582 C CA . LEU A 1 74 ? 26.454 -16.629 -48.834 1.00 83.69 74 LEU A CA 1
ATOM 583 C C . LEU A 1 74 ? 25.399 -17.073 -47.806 1.00 83.69 74 LEU A C 1
ATOM 585 O O . LEU A 1 74 ? 24.814 -16.231 -47.126 1.00 83.69 74 LEU A O 1
ATOM 589 N N . LEU A 1 75 ? 25.167 -18.381 -47.666 1.00 86.25 75 LEU A N 1
ATOM 590 C CA . LEU A 1 75 ? 24.220 -18.917 -46.686 1.00 86.25 75 LEU A CA 1
ATOM 591 C C . LEU A 1 75 ? 24.665 -18.598 -45.253 1.00 86.25 75 LEU A C 1
ATOM 593 O O . LEU A 1 75 ? 23.851 -18.142 -44.451 1.00 86.25 75 LEU A O 1
ATOM 597 N N . ILE A 1 76 ? 25.951 -18.774 -44.941 1.00 89.56 76 ILE A N 1
ATOM 598 C CA . ILE A 1 76 ? 26.513 -18.452 -43.621 1.00 89.56 76 ILE A CA 1
ATOM 599 C C . ILE A 1 76 ? 26.355 -16.958 -43.314 1.00 89.56 76 ILE A C 1
ATOM 601 O O . ILE A 1 76 ? 25.907 -16.602 -42.224 1.00 89.56 76 ILE A O 1
ATOM 605 N N . ILE A 1 77 ? 26.646 -16.081 -44.279 1.00 90.38 77 ILE A N 1
ATOM 606 C CA . ILE A 1 77 ? 26.482 -14.629 -44.126 1.00 90.38 77 ILE A CA 1
ATOM 607 C C . ILE A 1 77 ? 25.017 -14.266 -43.854 1.00 90.38 77 ILE A C 1
ATOM 609 O O . ILE A 1 77 ? 24.740 -13.484 -42.946 1.00 90.38 77 ILE A O 1
ATOM 613 N N . VAL A 1 78 ? 24.064 -14.855 -44.584 1.00 91.56 78 VAL A N 1
ATOM 614 C CA . VAL A 1 78 ? 22.626 -14.613 -44.369 1.00 91.56 78 VAL A CA 1
ATOM 615 C C . VAL A 1 78 ? 22.202 -15.036 -42.963 1.00 91.56 78 VAL A C 1
ATOM 617 O O . VAL A 1 78 ? 21.503 -14.284 -42.281 1.00 91.56 78 VAL A O 1
ATOM 620 N N . VAL A 1 79 ? 22.663 -16.199 -42.495 1.00 93.19 79 VAL A N 1
ATOM 621 C CA . VAL A 1 79 ? 22.389 -16.678 -41.135 1.00 93.19 79 VAL A CA 1
ATOM 622 C C . VAL A 1 79 ? 22.960 -15.701 -40.103 1.00 93.19 79 VAL A C 1
ATOM 624 O O . VAL A 1 79 ? 22.218 -15.244 -39.235 1.00 93.19 79 VAL A O 1
ATOM 627 N N . LEU A 1 80 ? 24.222 -15.286 -40.231 1.00 93.44 80 LEU A N 1
ATOM 628 C CA . LEU A 1 80 ? 24.853 -14.332 -39.310 1.00 93.44 80 LEU A CA 1
ATOM 629 C C . LEU A 1 80 ? 24.141 -12.973 -39.275 1.00 93.44 80 LEU A C 1
ATOM 631 O O . LEU A 1 80 ? 23.872 -12.456 -38.191 1.00 93.44 80 LEU A O 1
ATOM 635 N N . VAL A 1 81 ? 23.780 -12.414 -40.433 1.00 94.06 81 VAL A N 1
ATOM 636 C CA . VAL A 1 81 ? 23.046 -11.141 -40.514 1.00 94.06 81 VAL A CA 1
ATOM 637 C C . VAL A 1 81 ? 21.654 -11.277 -39.903 1.00 94.06 81 VAL A C 1
ATOM 639 O O . VAL A 1 81 ? 21.212 -10.376 -39.194 1.00 94.06 81 VAL A O 1
ATOM 642 N N . SER A 1 82 ? 20.973 -12.407 -40.112 1.00 91.56 82 SER A N 1
ATOM 643 C CA . SER A 1 82 ? 19.662 -12.656 -39.506 1.00 91.56 82 SER A CA 1
ATOM 644 C C . SER A 1 82 ? 19.733 -12.776 -37.979 1.00 91.56 82 SER A C 1
ATOM 646 O O . SER A 1 82 ? 18.897 -12.199 -37.288 1.00 91.56 82 SER A O 1
ATOM 648 N N . LEU A 1 83 ? 20.764 -13.437 -37.440 1.00 91.62 83 LEU A N 1
ATOM 649 C CA . LEU A 1 83 ? 21.020 -13.544 -36.002 1.00 91.62 83 LEU A CA 1
ATOM 650 C C . LEU A 1 83 ? 21.358 -12.183 -35.392 1.00 91.62 83 LEU A C 1
ATOM 652 O O . LEU A 1 83 ? 20.772 -11.812 -34.378 1.00 91.62 83 LEU A O 1
ATOM 656 N N . ALA A 1 84 ? 22.246 -11.416 -36.025 1.00 89.56 84 ALA A N 1
ATOM 657 C CA . ALA A 1 84 ? 22.605 -10.071 -35.583 1.00 89.56 84 ALA A CA 1
ATOM 658 C C . ALA A 1 84 ? 21.408 -9.108 -35.655 1.00 89.56 84 ALA A C 1
ATOM 660 O O . ALA A 1 84 ? 21.161 -8.356 -34.714 1.00 89.56 84 ALA A O 1
ATOM 661 N N . GLY A 1 85 ? 20.624 -9.171 -36.734 1.00 90.31 85 GLY A N 1
ATOM 662 C CA . GLY A 1 85 ? 19.399 -8.396 -36.909 1.00 90.31 85 GLY A CA 1
ATOM 663 C C . GLY A 1 85 ? 18.323 -8.766 -35.889 1.00 90.31 85 GLY A C 1
ATOM 664 O O . GLY A 1 85 ? 17.712 -7.879 -35.302 1.00 90.31 85 GLY A O 1
ATOM 665 N N . TRP A 1 86 ? 18.128 -10.058 -35.612 1.00 87.88 86 TRP A N 1
ATOM 666 C CA . TRP A 1 86 ? 17.191 -10.528 -34.591 1.00 87.88 86 TRP A CA 1
ATOM 667 C C . TRP A 1 86 ? 17.625 -10.117 -33.185 1.00 87.88 86 TRP A C 1
ATOM 669 O O . TRP A 1 86 ? 16.803 -9.626 -32.415 1.00 87.88 86 TRP A O 1
ATOM 679 N N . PHE A 1 87 ? 18.910 -10.255 -32.857 1.00 87.31 87 PHE A N 1
ATOM 680 C CA . PHE A 1 87 ? 19.444 -9.863 -31.555 1.00 87.31 87 PHE A CA 1
ATOM 681 C C . PHE A 1 87 ? 19.378 -8.341 -31.358 1.00 87.31 87 PHE A C 1
ATOM 683 O O . PHE A 1 87 ? 18.895 -7.872 -30.327 1.00 87.31 87 PHE A O 1
ATOM 690 N N . GLY A 1 88 ? 19.758 -7.568 -32.381 1.00 84.56 88 GLY A N 1
ATOM 691 C CA . GLY A 1 88 ? 19.657 -6.109 -32.392 1.00 84.56 88 GLY A CA 1
ATOM 692 C C . GLY A 1 88 ? 18.211 -5.618 -32.287 1.00 84.56 88 GLY A C 1
ATOM 693 O O . GLY A 1 88 ? 17.910 -4.766 -31.454 1.00 84.56 88 GLY A O 1
ATOM 694 N N . TYR A 1 89 ? 17.290 -6.203 -33.058 1.00 81.75 89 TYR A N 1
ATOM 695 C CA . TYR A 1 89 ? 15.863 -5.871 -33.003 1.00 81.75 89 TYR A CA 1
ATOM 696 C C . TYR A 1 89 ? 15.218 -6.283 -31.674 1.00 81.75 89 TYR A C 1
ATOM 698 O O . TYR A 1 89 ? 14.414 -5.535 -31.124 1.00 81.75 89 TYR A O 1
ATOM 706 N N . SER A 1 90 ? 15.580 -7.445 -31.123 1.00 76.62 90 SER A N 1
ATOM 707 C CA . SER A 1 90 ? 15.072 -7.929 -29.833 1.00 76.62 90 SER A CA 1
ATOM 708 C C . SER A 1 90 ? 15.510 -7.026 -28.678 1.00 76.62 90 SER A C 1
ATOM 710 O O . SER A 1 90 ? 14.707 -6.707 -27.800 1.00 76.62 90 SER A O 1
ATOM 712 N N . MET A 1 91 ? 16.757 -6.551 -28.695 1.00 74.06 91 MET A N 1
ATOM 713 C CA . MET A 1 91 ? 17.266 -5.640 -27.671 1.00 74.06 91 MET A CA 1
ATOM 714 C C . MET A 1 91 ? 16.660 -4.238 -27.809 1.00 74.06 91 MET A C 1
ATOM 716 O O . MET A 1 91 ? 16.191 -3.669 -26.825 1.00 74.06 91 MET A O 1
ATOM 720 N N . LEU A 1 92 ? 16.567 -3.715 -29.034 1.00 72.81 92 LEU A N 1
ATOM 721 C CA . LEU A 1 92 ? 15.982 -2.399 -29.292 1.00 72.81 92 LEU A CA 1
ATOM 722 C C . LEU A 1 92 ? 14.463 -2.372 -29.041 1.00 72.81 92 LEU A C 1
ATOM 724 O O . LEU A 1 92 ? 13.952 -1.431 -28.443 1.00 72.81 92 LEU A O 1
ATOM 728 N N . GLY A 1 93 ? 13.737 -3.426 -29.422 1.00 62.59 93 GLY A N 1
ATOM 729 C CA . GLY A 1 93 ? 12.292 -3.546 -29.210 1.00 62.59 93 GLY A CA 1
ATOM 730 C C . GLY A 1 93 ? 11.885 -3.677 -27.739 1.00 62.59 93 GLY A C 1
ATOM 731 O O . GLY A 1 93 ? 10.777 -3.283 -27.376 1.00 62.59 93 GLY A O 1
ATOM 732 N N . ARG A 1 94 ? 12.770 -4.188 -26.872 1.00 61.00 94 ARG A N 1
ATOM 733 C CA . ARG A 1 94 ? 12.561 -4.206 -25.414 1.00 61.00 94 ARG A CA 1
ATOM 734 C C . ARG A 1 94 ? 12.731 -2.816 -24.806 1.00 61.00 94 ARG A C 1
ATOM 736 O O . ARG A 1 94 ? 11.877 -2.406 -24.026 1.00 61.00 94 ARG A O 1
ATOM 743 N N . ASN A 1 95 ? 13.752 -2.078 -25.238 1.00 57.16 95 ASN A N 1
ATOM 744 C CA . ASN A 1 95 ? 14.014 -0.718 -24.765 1.00 57.16 95 ASN A CA 1
ATOM 745 C C . ASN A 1 95 ? 12.914 0.259 -25.219 1.00 57.16 95 ASN A C 1
ATOM 747 O O . ASN A 1 95 ? 12.376 0.998 -24.405 1.00 57.16 95 ASN A O 1
ATOM 751 N N . LEU A 1 96 ? 12.463 0.170 -26.477 1.00 55.25 96 LEU A N 1
ATOM 752 C CA . LEU A 1 96 ? 11.385 1.021 -27.006 1.00 55.25 96 LEU A CA 1
ATOM 753 C C . LEU A 1 96 ? 10.021 0.785 -26.330 1.00 55.25 96 LEU A C 1
ATOM 755 O O . LEU A 1 96 ? 9.207 1.701 -26.260 1.00 55.25 96 LEU A O 1
ATOM 759 N N . ARG A 1 97 ? 9.751 -0.425 -25.815 1.00 53.72 97 ARG A N 1
ATOM 760 C CA . ARG A 1 97 ? 8.528 -0.708 -25.035 1.00 53.72 97 ARG A CA 1
ATOM 761 C C . ARG A 1 97 ? 8.609 -0.220 -23.588 1.00 53.72 97 ARG A C 1
ATOM 763 O O . ARG A 1 97 ? 7.568 -0.011 -22.976 1.00 53.72 97 ARG A O 1
ATOM 770 N N . GLN A 1 98 ? 9.813 -0.058 -23.043 1.00 53.75 98 GLN A N 1
ATOM 771 C CA . GLN A 1 98 ? 10.030 0.509 -21.708 1.00 53.75 98 GLN A CA 1
ATOM 772 C C . GLN A 1 98 ? 10.049 2.047 -21.722 1.00 53.75 98 GLN A C 1
ATOM 774 O O . GLN A 1 98 ? 9.721 2.656 -20.705 1.00 53.75 98 GLN A O 1
ATOM 779 N N . ASP A 1 99 ? 10.359 2.650 -22.876 1.00 47.84 99 ASP A N 1
ATOM 780 C CA . ASP A 1 99 ? 10.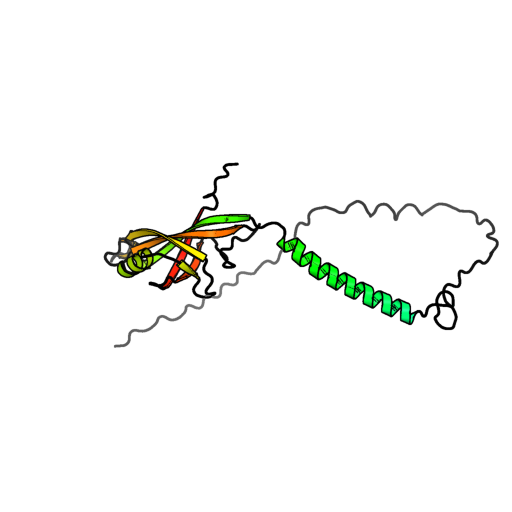478 4.101 -23.085 1.00 47.84 99 ASP A CA 1
ATOM 781 C C . ASP A 1 99 ? 9.187 4.817 -23.509 1.00 47.84 99 ASP A C 1
ATOM 783 O O . ASP A 1 99 ? 9.197 6.031 -23.723 1.00 47.84 99 ASP A O 1
ATOM 787 N N . VAL A 1 100 ? 8.037 4.130 -23.554 1.00 51.16 100 VAL A N 1
ATOM 788 C CA . VAL A 1 100 ? 6.761 4.850 -23.404 1.00 51.16 100 VAL A CA 1
ATOM 789 C C . VAL A 1 100 ? 6.721 5.308 -21.953 1.00 51.16 100 VAL A C 1
ATOM 791 O O . VAL A 1 100 ? 6.270 4.572 -21.079 1.00 51.16 100 VAL A O 1
ATOM 794 N N . ALA A 1 101 ? 7.324 6.474 -21.717 1.00 54.00 101 ALA A N 1
ATOM 795 C CA . ALA A 1 101 ? 7.615 7.073 -20.428 1.00 54.00 101 ALA A CA 1
ATOM 796 C C . ALA A 1 101 ? 6.450 6.876 -19.453 1.00 54.00 101 ALA A C 1
ATOM 798 O O . ALA A 1 101 ? 5.483 7.639 -19.451 1.00 54.00 101 ALA A O 1
ATOM 799 N N . GLN A 1 102 ? 6.535 5.828 -18.629 1.00 64.31 102 GLN A N 1
ATOM 800 C CA . GLN A 1 102 ? 5.609 5.659 -17.522 1.00 64.31 102 GLN A CA 1
ATOM 801 C C . GLN A 1 102 ? 5.821 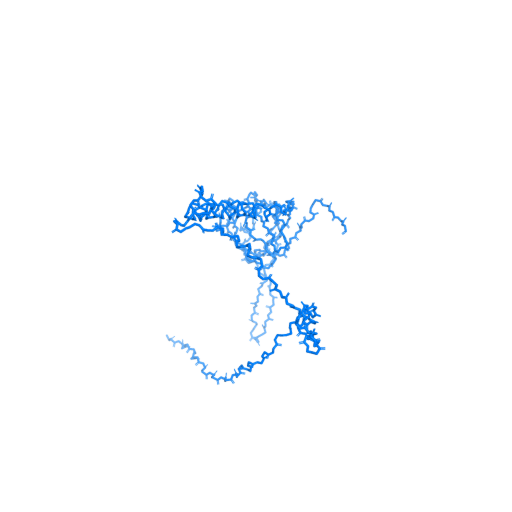6.859 -16.618 1.00 64.31 102 GLN A C 1
ATOM 803 O O . GLN A 1 102 ? 6.913 7.037 -16.067 1.00 64.31 102 GLN A O 1
ATOM 808 N N . ARG A 1 103 ? 4.797 7.708 -16.525 1.00 77.31 103 ARG A N 1
ATOM 809 C CA . ARG A 1 103 ? 4.857 8.913 -15.708 1.00 77.31 103 ARG A CA 1
ATOM 810 C C . ARG A 1 103 ? 5.079 8.465 -14.270 1.00 77.31 103 ARG A C 1
ATOM 812 O O . ARG A 1 103 ? 4.310 7.663 -13.740 1.00 77.31 103 ARG A O 1
ATOM 819 N N . GLN A 1 104 ? 6.188 8.919 -13.696 1.00 87.50 104 GLN A N 1
ATOM 820 C CA . GLN A 1 104 ? 6.428 8.814 -12.267 1.00 87.50 104 GLN A CA 1
ATOM 821 C C . GLN A 1 104 ? 5.744 10.005 -11.619 1.00 87.50 104 GLN A C 1
ATOM 823 O O . GLN A 1 104 ? 6.075 11.145 -11.940 1.00 87.50 104 GLN A O 1
ATOM 828 N N . GLN A 1 105 ? 4.776 9.729 -10.759 1.00 89.81 105 GLN A N 1
ATOM 829 C CA . GLN A 1 105 ? 3.992 10.743 -10.071 1.00 89.81 105 GLN A CA 1
ATOM 830 C C . GLN A 1 105 ? 3.964 10.417 -8.582 1.00 89.81 105 GLN A C 1
ATOM 832 O O . GLN A 1 105 ? 3.997 9.249 -8.186 1.00 89.81 105 GLN A O 1
ATOM 837 N N . GLU A 1 106 ? 3.962 11.453 -7.752 1.00 93.19 106 GLU A N 1
ATOM 838 C CA . GLU A 1 106 ? 3.674 11.286 -6.334 1.00 93.19 106 GLU A CA 1
ATOM 839 C C . GLU A 1 106 ? 2.194 10.931 -6.172 1.00 93.19 106 GLU A C 1
ATOM 841 O O . GLU A 1 106 ? 1.325 11.532 -6.795 1.00 93.19 106 GLU A O 1
ATOM 846 N N . THR A 1 107 ? 1.914 9.903 -5.384 1.00 94.06 107 THR A N 1
ATOM 847 C CA . THR A 1 107 ? 0.600 9.274 -5.286 1.00 94.06 107 THR A CA 1
ATOM 848 C C . THR A 1 107 ? 0.319 8.919 -3.839 1.00 94.06 107 THR A C 1
ATOM 850 O O . THR A 1 107 ? 1.194 8.410 -3.130 1.00 94.06 107 THR A O 1
ATOM 853 N N . GLU A 1 108 ? -0.921 9.143 -3.420 1.00 96.31 108 GLU A N 1
ATOM 854 C CA . GLU A 1 108 ? -1.439 8.676 -2.143 1.00 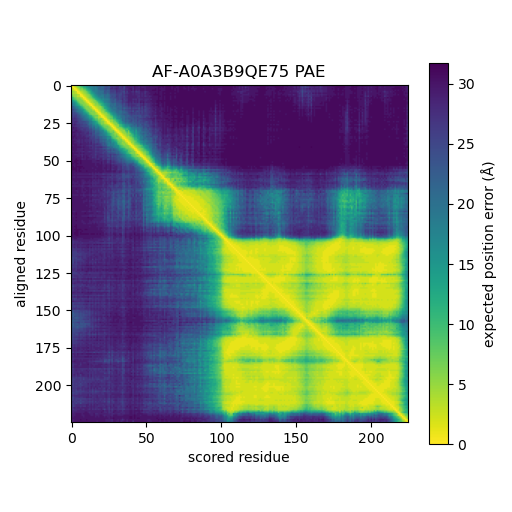96.31 108 GLU A CA 1
ATOM 855 C C . GLU A 1 108 ? -2.375 7.500 -2.356 1.00 96.31 108 GLU A C 1
ATOM 857 O O . GLU A 1 108 ? -3.233 7.498 -3.236 1.00 96.31 108 GLU A O 1
ATOM 862 N N . ILE A 1 109 ? -2.219 6.480 -1.524 1.00 96.94 109 ILE A N 1
ATOM 863 C CA . ILE A 1 109 ? -3.150 5.361 -1.457 1.00 96.94 109 ILE A CA 1
ATOM 864 C C . ILE A 1 109 ? -3.695 5.248 -0.046 1.00 96.94 109 ILE A C 1
ATOM 866 O O . ILE A 1 109 ? -2.965 5.416 0.929 1.00 96.94 109 ILE A O 1
ATOM 870 N N . VAL A 1 110 ? -4.977 4.917 0.060 1.00 97.88 110 VAL A N 1
ATOM 871 C CA . VAL A 1 110 ? -5.620 4.612 1.337 1.00 97.88 110 VAL A CA 1
ATOM 872 C C . VAL A 1 110 ? -5.830 3.112 1.413 1.00 97.88 110 VAL A C 1
ATOM 874 O O . VAL A 1 110 ? -6.522 2.528 0.577 1.00 97.88 110 VAL A O 1
ATOM 877 N N . VAL A 1 111 ? -5.233 2.484 2.420 1.00 98.12 111 VAL A N 1
ATOM 878 C CA . VAL A 1 1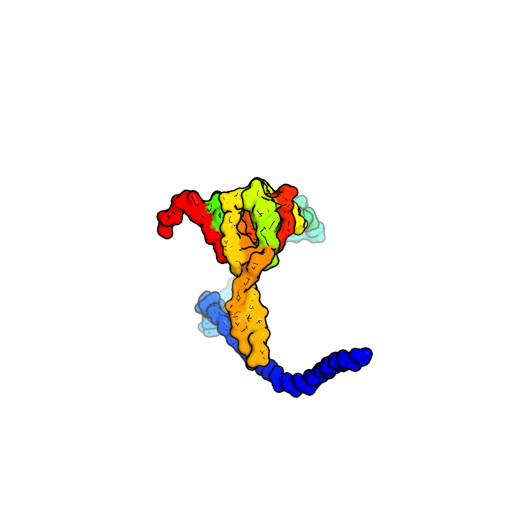11 ? -5.363 1.052 2.690 1.00 98.12 111 VAL A CA 1
ATOM 879 C C . VAL A 1 111 ? -6.198 0.859 3.946 1.00 98.12 111 VAL A C 1
ATOM 881 O O . VAL A 1 111 ? -5.819 1.332 5.014 1.00 98.12 111 VAL A O 1
ATOM 884 N N . VAL A 1 112 ? -7.316 0.143 3.833 1.00 98.12 112 VAL A N 1
ATOM 885 C CA . VAL A 1 112 ? -8.118 -0.254 4.995 1.00 98.12 112 VAL A CA 1
ATOM 886 C C . VAL A 1 112 ? -7.569 -1.540 5.599 1.00 98.12 112 VAL A C 1
ATOM 888 O O . VAL A 1 112 ? -7.318 -2.523 4.897 1.00 98.12 112 VAL A O 1
ATOM 891 N N . VAL A 1 113 ? -7.385 -1.532 6.913 1.00 97.69 113 VAL A N 1
ATOM 892 C CA . VAL A 1 113 ? -6.951 -2.670 7.720 1.00 97.69 113 VAL A CA 1
ATOM 893 C C . VAL A 1 113 ? -8.061 -2.964 8.720 1.00 97.69 113 VAL A C 1
ATOM 895 O O . VAL A 1 113 ? -8.206 -2.266 9.723 1.00 97.69 113 VAL A O 1
ATOM 898 N N . SER A 1 114 ? -8.878 -3.967 8.414 1.00 96.31 114 SER A N 1
ATOM 899 C CA . SER A 1 114 ? -10.120 -4.211 9.147 1.00 96.31 114 SER A CA 1
ATOM 900 C C . SER A 1 114 ? -9.921 -5.015 10.432 1.00 96.31 114 SER A C 1
ATOM 902 O O . SER A 1 114 ? -9.146 -5.974 10.470 1.00 96.31 114 SER A O 1
ATOM 904 N N . GLY A 1 115 ? -10.678 -4.668 11.471 1.00 95.69 115 GLY A N 1
ATOM 905 C CA . GLY A 1 115 ? -10.831 -5.455 12.691 1.00 95.69 115 GLY A CA 1
ATOM 906 C C . GLY A 1 115 ? -9.548 -5.645 13.499 1.00 95.69 115 GLY A C 1
ATOM 907 O O . GLY A 1 115 ? -9.380 -6.686 14.146 1.00 95.69 115 GLY A O 1
ATOM 908 N N . ILE A 1 116 ? -8.625 -4.684 13.475 1.00 96.81 116 ILE A N 1
ATOM 909 C CA . ILE A 1 116 ? -7.374 -4.756 14.239 1.00 96.81 116 ILE A CA 1
ATOM 910 C C . ILE A 1 116 ? -7.544 -4.220 15.659 1.00 96.81 116 ILE A C 1
ATOM 912 O O . ILE A 1 116 ? -8.492 -3.505 15.975 1.00 96.81 116 ILE A O 1
ATOM 916 N N . ARG A 1 117 ? -6.608 -4.573 16.547 1.00 97.00 117 ARG A N 1
ATOM 917 C CA . ARG A 1 117 ? -6.560 -3.975 17.886 1.00 97.00 117 ARG A CA 1
ATOM 918 C C . ARG A 1 117 ? -6.154 -2.498 17.769 1.00 97.00 117 ARG A C 1
ATOM 920 O O . ARG A 1 117 ? -5.261 -2.205 16.968 1.00 97.00 117 ARG A O 1
ATOM 927 N N . PRO A 1 118 ? -6.688 -1.598 18.613 1.00 96.88 118 PRO A N 1
ATOM 928 C CA . PRO A 1 118 ? -6.252 -0.200 18.662 1.00 96.88 118 PRO A CA 1
ATOM 929 C C . PRO A 1 118 ? -4.731 -0.050 18.806 1.00 96.88 118 PRO A C 1
ATOM 931 O O . PRO A 1 118 ? -4.113 0.721 18.084 1.00 96.88 118 PRO A O 1
ATOM 934 N N . THR A 1 119 ? -4.093 -0.900 19.618 1.00 96.81 119 THR A N 1
ATOM 935 C CA . THR A 1 119 ? -2.628 -0.918 19.790 1.00 96.81 119 THR A CA 1
ATOM 936 C C . THR A 1 119 ? -1.860 -1.240 18.503 1.00 96.81 119 THR A C 1
ATOM 938 O O . THR A 1 119 ? -0.729 -0.789 18.314 1.00 96.81 119 THR A O 1
ATOM 941 N N . THR A 1 120 ? -2.453 -2.017 17.592 1.00 96.88 120 THR A N 1
ATOM 942 C CA . THR A 1 120 ? -1.891 -2.262 16.259 1.00 96.88 120 THR A CA 1
ATOM 943 C C . THR A 1 120 ? -2.041 -1.023 15.382 1.00 96.88 120 THR A C 1
ATOM 945 O O . THR A 1 120 ? -1.072 -0.645 14.731 1.00 96.88 120 THR A O 1
ATOM 948 N N . ALA A 1 121 ? -3.201 -0.360 15.401 1.00 97.50 121 ALA A N 1
ATOM 949 C CA . ALA A 1 121 ? -3.410 0.891 14.670 1.00 97.50 121 ALA A CA 1
ATOM 950 C C . ALA A 1 121 ? -2.433 1.985 15.136 1.00 97.50 121 ALA A C 1
ATOM 952 O O . ALA A 1 121 ? -1.783 2.619 14.310 1.00 97.50 121 ALA A O 1
ATOM 953 N N . GLU A 1 122 ? -2.226 2.124 16.447 1.00 97.50 122 GLU A N 1
ATOM 954 C CA . GLU A 1 122 ? -1.225 3.021 17.040 1.00 97.50 122 GLU A CA 1
ATOM 955 C C . GLU A 1 122 ? 0.200 2.690 16.576 1.00 97.50 122 GLU A C 1
ATOM 957 O O . GLU A 1 122 ? 0.993 3.581 16.271 1.00 97.50 122 GLU A O 1
ATOM 962 N N . ALA A 1 123 ? 0.546 1.401 16.486 1.00 97.62 123 ALA A N 1
ATOM 963 C CA . ALA A 1 123 ? 1.849 0.977 15.986 1.00 97.62 123 ALA A CA 1
ATOM 964 C C . ALA A 1 123 ? 2.058 1.333 14.506 1.00 97.62 123 ALA A C 1
ATOM 966 O O . ALA A 1 123 ? 3.181 1.667 14.123 1.00 97.62 123 ALA A O 1
ATOM 967 N N . ILE A 1 124 ? 0.998 1.292 13.694 1.00 97.56 124 ILE A N 1
ATOM 968 C CA . ILE A 1 124 ? 1.021 1.755 12.300 1.00 97.56 124 ILE A CA 1
ATOM 969 C C . ILE A 1 124 ? 1.134 3.285 12.255 1.00 97.56 124 ILE A C 1
ATOM 971 O O . ILE A 1 124 ? 1.939 3.806 11.486 1.00 97.56 124 ILE A O 1
ATOM 975 N N . ALA A 1 125 ? 0.403 3.995 13.119 1.00 97.12 125 ALA A N 1
ATOM 976 C CA . ALA A 1 125 ? 0.381 5.456 13.198 1.00 97.12 125 ALA A CA 1
ATOM 977 C C . ALA A 1 125 ? 1.723 6.076 13.617 1.00 97.12 125 ALA A C 1
ATOM 979 O O . ALA A 1 125 ? 2.006 7.214 13.256 1.00 97.12 125 ALA A O 1
ATOM 980 N N . ARG A 1 126 ? 2.602 5.319 14.295 1.00 95.81 126 ARG A N 1
ATOM 981 C CA . ARG A 1 126 ? 4.010 5.724 14.500 1.00 95.81 126 ARG A CA 1
ATOM 982 C C . ARG A 1 126 ? 4.766 5.967 13.186 1.00 95.81 126 ARG A C 1
ATOM 984 O O . ARG A 1 126 ? 5.811 6.613 13.200 1.00 95.81 126 ARG A O 1
ATOM 991 N N . GLY A 1 127 ? 4.242 5.450 12.078 1.00 90.94 127 GLY A N 1
ATOM 992 C CA . GLY A 1 127 ? 4.584 5.848 10.725 1.00 90.94 127 GLY A CA 1
ATOM 993 C C . GLY A 1 127 ? 5.962 5.406 10.239 1.00 90.94 127 GLY A C 1
ATOM 994 O O . GLY A 1 127 ? 6.516 4.387 10.669 1.00 90.94 127 GLY A O 1
ATOM 995 N N . GLY A 1 128 ? 6.495 6.184 9.296 1.00 95.62 128 GLY A N 1
ATOM 996 C CA . GLY A 1 128 ? 7.766 5.938 8.622 1.00 95.62 128 GLY A CA 1
ATOM 997 C C . GLY A 1 128 ? 7.631 5.100 7.351 1.00 95.62 128 GLY A C 1
ATOM 998 O O . GLY A 1 128 ? 6.550 4.956 6.777 1.00 95.62 128 GLY A O 1
ATOM 999 N N . LYS A 1 129 ? 8.764 4.548 6.905 1.00 97.81 129 LY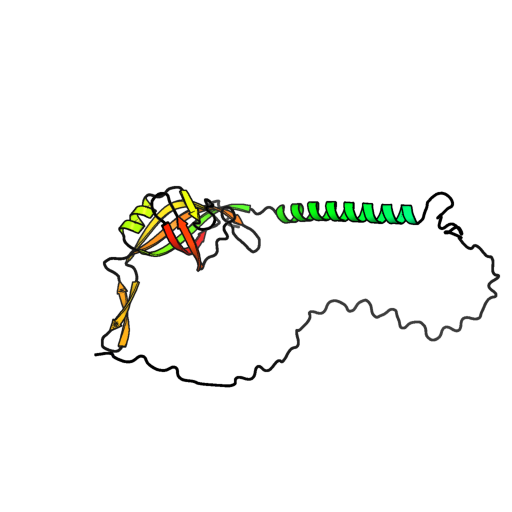S A N 1
ATOM 1000 C CA . LYS A 1 129 ? 8.855 3.750 5.677 1.00 97.81 129 LYS A CA 1
ATOM 1001 C C . LYS A 1 129 ? 7.982 2.505 5.759 1.00 97.81 129 LYS A C 1
ATOM 1003 O O . LYS A 1 129 ? 8.056 1.749 6.734 1.00 97.81 129 LYS A O 1
ATOM 1008 N N . ILE A 1 130 ? 7.218 2.270 4.700 1.00 98.00 130 ILE A N 1
ATOM 1009 C CA . ILE A 1 130 ? 6.355 1.104 4.564 1.00 98.00 130 ILE A CA 1
ATOM 1010 C C . ILE A 1 130 ? 6.789 0.254 3.373 1.00 98.00 130 ILE A C 1
ATOM 1012 O O . ILE A 1 130 ? 7.145 0.752 2.300 1.00 98.00 130 ILE A O 1
ATOM 1016 N N . PHE A 1 131 ? 6.792 -1.054 3.594 1.00 98.19 131 PHE A N 1
ATOM 1017 C CA . PHE A 1 131 ? 7.289 -2.047 2.655 1.00 98.19 131 PHE A CA 1
ATOM 1018 C C . PHE A 1 131 ? 6.207 -3.081 2.386 1.00 98.19 131 PHE A C 1
ATOM 1020 O O . PHE A 1 131 ? 5.476 -3.463 3.301 1.00 98.19 131 PHE A O 1
ATOM 1027 N N . GLU A 1 132 ? 6.138 -3.588 1.162 1.00 97.69 132 GLU A N 1
ATOM 1028 C CA . GLU A 1 132 ? 5.334 -4.771 0.877 1.00 97.69 132 GLU A CA 1
ATOM 1029 C C . GLU A 1 132 ? 6.049 -6.005 1.455 1.00 97.69 132 GLU A C 1
ATOM 1031 O O . GLU A 1 132 ? 7.269 -6.168 1.347 1.00 97.69 132 GLU A O 1
ATOM 1036 N N . PHE A 1 133 ? 5.304 -6.845 2.172 1.00 93.75 133 PHE A N 1
ATOM 1037 C CA . PHE A 1 133 ? 5.879 -7.915 2.982 1.00 93.75 133 PHE A CA 1
ATOM 1038 C C . PHE A 1 133 ? 6.531 -9.017 2.135 1.00 93.75 133 PHE A C 1
ATOM 1040 O O . PHE A 1 133 ? 7.605 -9.489 2.516 1.00 93.75 133 PHE A O 1
ATOM 1047 N N . LYS A 1 134 ? 5.911 -9.417 1.015 1.00 94.12 134 LYS A N 1
ATOM 1048 C CA . LYS A 1 134 ? 6.358 -10.548 0.183 1.00 94.12 134 LYS A CA 1
ATOM 1049 C C . LYS A 1 134 ? 7.613 -10.228 -0.627 1.00 94.12 134 LYS A C 1
ATOM 1051 O O . LYS A 1 134 ? 8.508 -11.058 -0.728 1.00 94.12 134 LYS A O 1
ATOM 1056 N N . THR A 1 135 ? 7.666 -9.042 -1.213 1.00 95.88 135 THR A N 1
ATOM 1057 C CA . THR A 1 135 ? 8.731 -8.570 -2.107 1.00 95.88 135 THR A CA 1
ATOM 1058 C C . THR A 1 135 ? 9.823 -7.813 -1.358 1.00 95.88 135 THR A C 1
ATOM 1060 O O . THR A 1 135 ? 10.954 -7.744 -1.828 1.00 95.88 135 THR A O 1
ATOM 1063 N N . GLY A 1 136 ? 9.505 -7.235 -0.195 1.00 95.94 136 GLY A N 1
ATOM 1064 C CA . GLY A 1 136 ? 10.412 -6.355 0.540 1.00 95.94 136 GLY A CA 1
ATOM 1065 C C . GLY A 1 136 ? 10.588 -4.977 -0.101 1.00 95.94 136 GLY A C 1
ATOM 1066 O O . GLY A 1 136 ? 11.405 -4.195 0.383 1.00 95.94 136 GLY A O 1
ATOM 1067 N N . ALA A 1 137 ? 9.840 -4.662 -1.161 1.00 97.06 137 ALA A N 1
ATOM 1068 C CA . ALA A 1 137 ? 9.917 -3.374 -1.831 1.00 97.06 137 ALA A CA 1
ATOM 1069 C C . ALA A 1 137 ? 9.367 -2.267 -0.925 1.00 97.06 137 ALA A C 1
ATOM 1071 O O . ALA A 1 137 ? 8.274 -2.394 -0.370 1.00 97.06 137 ALA A O 1
ATOM 1072 N N . GLN A 1 138 ? 10.111 -1.167 -0.786 1.00 97.75 138 GLN A N 1
ATOM 1073 C CA . GLN A 1 138 ? 9.589 0.045 -0.157 1.00 97.75 138 GLN A CA 1
ATOM 1074 C C . GLN A 1 138 ? 8.577 0.678 -1.111 1.00 97.75 138 GLN A C 1
ATOM 1076 O O . GLN A 1 138 ? 8.960 1.061 -2.214 1.00 97.75 138 GLN A O 1
ATOM 1081 N N . ILE A 1 139 ? 7.315 0.787 -0.701 1.00 96.88 139 ILE A N 1
ATOM 1082 C CA . ILE A 1 139 ? 6.255 1.356 -1.548 1.00 96.88 139 ILE A CA 1
ATOM 1083 C C . ILE A 1 139 ? 6.003 2.837 -1.249 1.00 96.88 139 ILE A C 1
ATOM 1085 O O . ILE A 1 139 ? 5.453 3.540 -2.086 1.00 96.88 139 ILE A O 1
ATOM 1089 N N . GLY A 1 140 ? 6.421 3.322 -0.078 1.00 97.00 140 GLY A N 1
ATOM 1090 C CA . GLY A 1 140 ? 6.210 4.707 0.327 1.00 97.00 140 GLY A CA 1
ATOM 1091 C C . GLY A 1 140 ? 6.470 4.936 1.810 1.00 97.00 140 GLY A C 1
ATOM 1092 O O . GLY A 1 140 ? 7.256 4.215 2.441 1.00 97.00 140 GLY A O 1
ATOM 1093 N N . GLU A 1 141 ? 5.776 5.923 2.362 1.00 97.94 141 GLU A N 1
ATOM 1094 C CA . GLU A 1 141 ? 5.771 6.283 3.778 1.00 97.94 141 GLU A CA 1
ATOM 1095 C C . GLU A 1 141 ? 4.336 6.481 4.275 1.00 97.94 141 GLU A C 1
ATOM 1097 O O . GLU A 1 141 ? 3.458 6.917 3.531 1.00 97.94 141 GLU A O 1
ATOM 1102 N N . VAL A 1 142 ? 4.085 6.135 5.537 1.00 97.94 142 VAL A N 1
ATOM 1103 C CA . VAL A 1 142 ? 2.785 6.380 6.176 1.00 97.94 142 VAL A CA 1
ATOM 1104 C C . VAL A 1 142 ? 2.680 7.865 6.513 1.00 97.94 142 VAL A C 1
ATOM 1106 O O . VAL A 1 142 ? 3.471 8.363 7.315 1.00 97.94 142 VAL A O 1
ATOM 1109 N N . VAL A 1 143 ? 1.699 8.551 5.926 1.00 97.00 143 VAL A N 1
ATOM 1110 C CA . VAL A 1 143 ? 1.450 9.989 6.142 1.00 97.00 143 VAL A CA 1
ATOM 1111 C C . VAL A 1 143 ? 0.255 10.258 7.054 1.00 97.00 143 VAL A C 1
ATOM 1113 O O . VAL A 1 143 ? 0.151 11.340 7.623 1.00 97.00 143 VAL A O 1
ATOM 1116 N N . GLY A 1 144 ? -0.628 9.274 7.241 1.00 96.69 144 GLY A N 1
ATOM 1117 C CA . GLY A 1 144 ? -1.777 9.400 8.129 1.00 96.69 144 GLY A CA 1
ATOM 1118 C C . GLY A 1 144 ? -2.411 8.057 8.459 1.00 96.69 144 GLY A C 1
ATOM 1119 O O . GLY A 1 144 ? -2.332 7.109 7.678 1.00 96.69 144 GLY A O 1
ATOM 1120 N N . VAL A 1 145 ? -3.038 7.982 9.631 1.00 98.00 145 VAL A N 1
ATOM 1121 C CA . VAL A 1 145 ? -3.874 6.852 10.043 1.00 98.00 145 VAL A CA 1
ATOM 1122 C C . VAL A 1 145 ? -5.119 7.410 10.717 1.00 98.00 145 VAL A C 1
ATOM 1124 O O . VAL A 1 145 ? -5.005 8.142 11.698 1.00 98.00 145 VAL A O 1
ATOM 1127 N N . THR A 1 146 ? -6.295 7.056 10.210 1.00 97.81 146 THR A N 1
ATOM 1128 C CA . THR A 1 146 ? -7.575 7.295 10.889 1.00 97.81 146 THR A CA 1
ATOM 1129 C C . THR A 1 146 ? -8.199 5.963 11.288 1.00 97.81 146 THR A C 1
ATOM 1131 O O . THR A 1 146 ? -7.903 4.928 10.690 1.00 97.81 146 THR A O 1
ATOM 1134 N N . THR A 1 147 ? -9.022 5.957 12.335 1.00 97.81 147 THR A N 1
ATOM 1135 C CA . THR A 1 147 ? -9.644 4.730 12.847 1.00 97.81 147 THR A CA 1
ATOM 1136 C C . THR A 1 147 ? -11.122 4.931 13.106 1.00 97.81 147 THR A C 1
ATOM 1138 O O . THR A 1 147 ? -11.509 5.947 13.681 1.00 97.81 147 THR A O 1
ATOM 1141 N N . GLU A 1 148 ? -11.915 3.922 12.770 1.00 96.88 148 GLU A N 1
ATOM 1142 C CA . GLU A 1 148 ? -13.339 3.834 13.096 1.00 96.88 148 GLU A CA 1
ATOM 1143 C C . GLU A 1 148 ? -13.627 2.518 13.836 1.00 96.88 148 GLU A C 1
ATOM 1145 O O . GLU A 1 148 ? -12.881 1.548 13.658 1.00 96.88 148 GLU A O 1
ATOM 1150 N N . PRO A 1 149 ? -14.677 2.441 14.675 1.00 96.69 149 PRO A N 1
ATOM 1151 C CA . PRO A 1 149 ? -15.100 1.180 15.277 1.00 96.69 149 PRO A CA 1
ATOM 1152 C C . PRO A 1 149 ? -15.355 0.115 14.204 1.00 96.69 149 PRO A C 1
ATOM 1154 O O . PRO A 1 149 ? -16.076 0.353 13.234 1.00 96.69 149 PRO A O 1
ATOM 1157 N N . ALA A 1 150 ? -14.765 -1.071 14.372 1.00 94.62 150 ALA A N 1
ATOM 1158 C CA . ALA A 1 150 ? -14.940 -2.149 13.404 1.00 94.62 150 ALA A CA 1
ATOM 1159 C C . ALA A 1 150 ? -16.396 -2.631 13.406 1.00 94.62 150 ALA A C 1
ATOM 1161 O O . ALA A 1 150 ? -17.005 -2.791 14.464 1.00 94.62 150 ALA A O 1
ATOM 1162 N N . LYS A 1 151 ? -16.957 -2.912 12.230 1.00 92.56 151 LYS A N 1
ATOM 1163 C CA . LYS A 1 151 ? -18.341 -3.391 12.118 1.00 92.56 151 LYS A CA 1
ATOM 1164 C C . LYS A 1 151 ? -18.406 -4.911 12.246 1.00 92.56 151 LYS A C 1
ATOM 1166 O O . LYS A 1 151 ? -17.710 -5.642 11.545 1.00 92.56 151 LYS A O 1
ATOM 1171 N N . LEU A 1 152 ? -19.288 -5.388 13.115 1.00 88.88 152 LEU A N 1
ATOM 1172 C CA . LEU A 1 152 ? -19.569 -6.795 13.371 1.00 88.88 152 LEU A CA 1
ATOM 1173 C C . LEU A 1 152 ? -20.955 -7.149 12.842 1.00 88.88 152 LEU A C 1
ATOM 1175 O O . LEU A 1 152 ? -21.920 -6.421 13.063 1.00 88.88 152 LEU A O 1
ATOM 1179 N N . TRP A 1 153 ? -21.054 -8.298 12.182 1.00 88.44 153 TRP A N 1
ATOM 1180 C CA . TRP A 1 153 ? -22.334 -8.902 11.832 1.00 88.44 153 TRP A CA 1
ATOM 1181 C C . TRP A 1 153 ? -22.691 -9.935 12.892 1.00 88.44 153 TRP A C 1
ATOM 1183 O O . TRP A 1 153 ? -21.979 -10.924 13.066 1.00 88.44 153 TRP A O 1
ATOM 1193 N N . LEU A 1 154 ? -23.780 -9.686 13.610 1.00 87.25 154 LEU A N 1
ATOM 1194 C CA . LEU A 1 154 ? -24.298 -10.562 14.653 1.00 87.25 154 LEU A CA 1
ATOM 1195 C C . LEU A 1 154 ? -25.634 -11.150 14.203 1.00 87.25 154 LEU A C 1
ATOM 1197 O O . LEU A 1 154 ? -26.370 -10.523 13.441 1.00 87.25 154 LEU A O 1
ATOM 1201 N N . VAL A 1 155 ? -25.936 -12.354 14.683 1.00 88.94 155 VAL A N 1
ATOM 1202 C CA . VAL A 1 155 ? -27.247 -12.986 14.510 1.00 88.94 155 VAL A CA 1
ATOM 1203 C C . VAL A 1 155 ? -27.998 -12.844 15.827 1.00 88.94 155 VAL A C 1
ATOM 1205 O O . VAL A 1 155 ? -27.535 -13.338 16.856 1.00 88.94 155 VAL A O 1
ATOM 1208 N N . GLU A 1 156 ? -29.126 -12.143 15.803 1.00 84.88 156 GLU A N 1
ATOM 1209 C CA . GLU A 1 156 ? -30.031 -12.045 16.948 1.00 84.88 156 GLU A CA 1
ATOM 1210 C C . GLU A 1 156 ? -30.757 -13.377 17.190 1.00 84.88 156 GLU A C 1
ATOM 1212 O O . GLU A 1 156 ? -30.781 -14.269 16.340 1.00 84.88 156 GLU A O 1
ATOM 1217 N N . GLY A 1 157 ? -31.355 -13.537 18.375 1.00 84.88 157 GLY A N 1
ATOM 1218 C CA . GLY A 1 157 ? -32.052 -14.773 18.759 1.00 84.88 157 GLY A CA 1
ATOM 1219 C C . GLY A 1 157 ? -33.229 -15.154 17.847 1.00 84.88 157 GLY A C 1
ATOM 1220 O O . GLY A 1 157 ? -33.679 -16.296 17.884 1.00 84.88 157 GLY A O 1
ATOM 1221 N N . ASP A 1 158 ? -33.703 -14.227 17.014 1.00 87.06 158 ASP A N 1
ATOM 1222 C CA . ASP A 1 158 ? -34.743 -14.414 15.998 1.00 87.06 158 ASP A CA 1
ATOM 1223 C C . ASP A 1 158 ? -34.192 -14.809 14.607 1.00 87.06 158 ASP A C 1
ATOM 1225 O O . ASP A 1 158 ? -34.960 -14.993 13.663 1.00 87.06 158 ASP A O 1
ATOM 1229 N N . GLY A 1 159 ? -32.869 -14.960 14.465 1.00 88.69 159 GLY A N 1
ATOM 1230 C CA . GLY A 1 159 ? -32.200 -15.286 13.204 1.00 88.69 159 GLY A CA 1
ATOM 1231 C C . GLY A 1 159 ? -31.926 -14.081 12.297 1.00 88.69 159 GLY A C 1
ATOM 1232 O O . GLY A 1 159 ? -31.461 -14.267 11.168 1.00 88.69 159 GLY A O 1
ATOM 1233 N N . LYS A 1 160 ? -32.190 -12.850 12.753 1.00 91.38 160 LYS A N 1
ATOM 1234 C CA . LYS A 1 160 ? -31.931 -11.626 11.993 1.00 91.38 160 LYS A CA 1
ATOM 1235 C C . LYS A 1 160 ? -30.461 -11.217 12.079 1.00 91.38 160 LYS A C 1
ATOM 1237 O O . LYS A 1 160 ? -29.854 -11.223 13.146 1.00 91.38 160 LYS A O 1
ATOM 1242 N N . TRP A 1 161 ? -29.902 -10.803 10.943 1.00 91.25 161 TRP A N 1
ATOM 1243 C CA . TRP A 1 161 ? -28.585 -10.172 10.902 1.00 91.25 161 TRP A CA 1
ATOM 1244 C C . TRP A 1 161 ? -28.683 -8.709 11.324 1.00 91.25 161 TRP A C 1
ATOM 1246 O O . TRP A 1 161 ? -29.420 -7.929 10.716 1.00 91.25 161 TRP A O 1
ATOM 1256 N N . VAL A 1 162 ? -27.898 -8.336 12.328 1.00 91.25 162 VAL A N 1
ATOM 1257 C CA . VAL A 1 162 ? -27.730 -6.952 12.771 1.00 91.25 162 VAL A CA 1
ATOM 1258 C C . VAL A 1 162 ? -26.267 -6.548 12.688 1.00 91.25 162 VAL A C 1
ATOM 1260 O O . VAL A 1 162 ? -25.363 -7.354 12.920 1.00 91.25 162 VAL A O 1
ATOM 1263 N N . GLN A 1 163 ? -26.039 -5.291 12.318 1.00 90.25 163 GLN A N 1
ATOM 1264 C CA . GLN A 1 163 ? -24.709 -4.705 12.284 1.00 90.25 163 GLN A CA 1
ATOM 1265 C C . GLN A 1 163 ? -24.476 -3.947 13.590 1.00 90.25 163 GLN A C 1
ATOM 1267 O O . GLN A 1 163 ? -25.239 -3.042 13.920 1.00 90.25 163 GLN A O 1
ATOM 1272 N N . ALA A 1 164 ? -23.436 -4.325 14.323 1.00 89.50 164 ALA A N 1
ATOM 1273 C CA . ALA A 1 164 ? -23.027 -3.688 15.569 1.00 89.50 164 ALA A CA 1
ATOM 1274 C C . ALA A 1 164 ? -21.588 -3.174 15.458 1.00 89.50 164 ALA A C 1
ATOM 1276 O O . ALA A 1 164 ? -20.809 -3.658 14.639 1.00 89.50 164 ALA A O 1
ATOM 1277 N N . GLU A 1 165 ? -21.219 -2.205 16.288 1.00 92.19 165 GLU A N 1
ATOM 1278 C CA . GLU A 1 165 ? -19.839 -1.727 16.395 1.00 92.19 165 GLU A CA 1
ATOM 1279 C C . GLU A 1 165 ? -19.060 -2.556 17.426 1.00 92.19 165 GLU A C 1
ATOM 1281 O O . GLU A 1 165 ? -19.570 -2.895 18.497 1.00 92.19 165 GLU A O 1
ATOM 1286 N N . SER A 1 166 ? -17.813 -2.899 17.106 1.00 90.00 166 SER A N 1
ATOM 1287 C CA . SER A 1 166 ? -16.892 -3.587 18.012 1.00 90.00 166 SER A CA 1
ATOM 1288 C C . SER A 1 166 ? -16.374 -2.613 19.064 1.00 90.00 166 SER A C 1
ATOM 1290 O O . SER A 1 166 ? -15.912 -1.525 18.734 1.00 90.00 166 SER A O 1
ATOM 1292 N N . GLN A 1 167 ? -16.371 -3.025 20.332 1.00 89.75 167 GLN A N 1
ATOM 1293 C CA . GLN A 1 167 ? -15.820 -2.210 21.425 1.00 89.75 167 GLN A CA 1
ATOM 1294 C C . GLN A 1 167 ? -14.291 -2.316 21.547 1.00 89.75 167 GLN A C 1
ATOM 1296 O O . GLN A 1 167 ? -13.650 -1.448 22.129 1.00 89.75 167 GLN A O 1
ATOM 1301 N N . ASP A 1 168 ? -13.696 -3.389 21.024 1.00 93.62 168 ASP A N 1
ATOM 1302 C CA . ASP A 1 168 ? -12.285 -3.751 21.212 1.00 93.62 168 ASP A CA 1
ATOM 1303 C C . ASP A 1 168 ? -11.454 -3.730 19.917 1.00 93.62 168 ASP A C 1
ATOM 1305 O O . ASP A 1 168 ? -10.243 -3.981 19.951 1.00 93.62 168 ASP A O 1
ATOM 1309 N N . ARG A 1 169 ? -12.090 -3.460 18.770 1.00 95.38 169 ARG A N 1
ATOM 1310 C CA . ARG A 1 169 ? -11.469 -3.505 17.441 1.00 95.38 169 ARG A CA 1
ATOM 1311 C C . ARG A 1 169 ? -11.845 -2.300 16.605 1.00 95.38 169 ARG A C 1
ATOM 1313 O O . ARG A 1 169 ? -12.966 -1.803 16.671 1.00 95.38 169 ARG A O 1
ATOM 1320 N N . VAL A 1 170 ? -10.896 -1.890 15.778 1.00 97.56 170 VAL A N 1
ATOM 1321 C CA . VAL A 1 170 ? -11.027 -0.758 14.868 1.00 97.56 170 VAL A CA 1
ATOM 1322 C C . VAL A 1 170 ? -10.682 -1.169 13.446 1.00 97.56 170 VAL A C 1
ATOM 1324 O O . VAL A 1 170 ? -9.833 -2.037 13.224 1.00 97.56 170 VAL A O 1
ATOM 1327 N N . ASP A 1 171 ? -11.325 -0.513 12.493 1.00 97.69 171 ASP A N 1
ATOM 1328 C CA . ASP A 1 171 ? -10.889 -0.471 11.107 1.00 97.69 171 ASP A CA 1
ATOM 1329 C C . ASP A 1 171 ? -9.961 0.739 10.957 1.00 97.69 171 ASP A C 1
ATOM 1331 O O . ASP A 1 171 ? -10.338 1.865 11.283 1.00 97.69 171 ASP A O 1
ATOM 1335 N N . ALA A 1 172 ? -8.723 0.509 10.518 1.00 97.94 172 ALA A N 1
ATOM 1336 C CA . ALA A 1 172 ? -7.740 1.571 10.321 1.00 97.94 172 ALA A CA 1
ATOM 1337 C C . ALA A 1 172 ? -7.598 1.911 8.837 1.00 97.94 172 ALA A C 1
ATOM 1339 O O . ALA A 1 172 ? -7.323 1.031 8.022 1.00 97.94 172 ALA A O 1
ATOM 1340 N N . PHE A 1 173 ? -7.725 3.188 8.495 1.00 98.19 173 PHE A N 1
ATOM 1341 C CA . PHE A 1 173 ? -7.475 3.719 7.160 1.00 98.19 173 PHE A CA 1
ATOM 1342 C C . PHE A 1 173 ? -6.086 4.344 7.145 1.00 98.19 173 PHE A C 1
ATOM 1344 O O . PHE A 1 173 ? -5.836 5.376 7.765 1.00 98.19 173 PHE A O 1
ATOM 1351 N N . VAL A 1 174 ? -5.161 3.671 6.471 1.00 98.19 174 VAL A N 1
ATOM 1352 C CA . VAL A 1 174 ? -3.747 4.035 6.424 1.00 98.19 174 VAL A CA 1
ATOM 1353 C C . VAL A 1 174 ? -3.479 4.753 5.111 1.00 98.19 174 VAL A C 1
ATOM 1355 O O . VAL A 1 174 ? -3.537 4.133 4.048 1.00 98.19 174 VAL A O 1
ATOM 1358 N N . THR A 1 175 ? -3.163 6.043 5.183 1.00 97.94 175 THR A N 1
ATOM 1359 C CA . THR A 1 175 ? -2.743 6.833 4.025 1.00 97.94 175 THR A CA 1
ATOM 1360 C C . THR A 1 175 ? -1.242 6.674 3.830 1.00 97.94 175 THR A C 1
ATOM 1362 O O . THR A 1 175 ? -0.440 6.972 4.722 1.00 97.94 175 THR A O 1
ATOM 1365 N N . ILE A 1 176 ? -0.858 6.187 2.656 1.00 97.69 176 ILE A N 1
ATOM 1366 C CA . ILE A 1 176 ? 0.523 5.923 2.264 1.00 97.69 176 ILE A CA 1
ATOM 1367 C C . ILE A 1 176 ? 0.846 6.811 1.073 1.00 97.69 176 ILE A C 1
ATOM 1369 O O . ILE A 1 176 ? 0.168 6.728 0.051 1.00 97.69 176 ILE A O 1
ATOM 1373 N N . ARG A 1 177 ? 1.904 7.611 1.187 1.00 97.31 177 ARG A N 1
ATOM 1374 C CA . ARG A 1 177 ? 2.412 8.443 0.095 1.00 97.31 177 ARG A CA 1
ATOM 1375 C C . ARG A 1 177 ? 3.675 7.828 -0.486 1.00 97.31 177 ARG A C 1
ATOM 1377 O O . ARG A 1 177 ? 4.571 7.419 0.253 1.00 97.31 177 ARG A O 1
ATOM 1384 N N . GLY A 1 178 ? 3.763 7.765 -1.806 1.00 95.69 178 GLY A N 1
ATOM 1385 C CA . GLY A 1 178 ? 4.962 7.302 -2.494 1.00 95.69 178 GLY A CA 1
ATOM 1386 C C . GLY A 1 178 ? 4.927 7.606 -3.983 1.00 95.69 178 GLY A C 1
ATOM 1387 O O . GLY A 1 178 ? 3.991 8.215 -4.489 1.00 95.69 178 GLY A O 1
ATOM 1388 N N . THR A 1 179 ? 5.961 7.179 -4.702 1.00 94.62 179 THR A N 1
ATOM 1389 C CA . THR A 1 179 ? 6.049 7.391 -6.149 1.00 94.62 179 THR A CA 1
ATOM 1390 C C . THR A 1 179 ? 5.442 6.211 -6.896 1.00 94.62 179 THR A C 1
ATOM 1392 O O . THR A 1 179 ? 5.941 5.084 -6.810 1.00 94.62 179 THR A O 1
ATOM 1395 N N . ALA A 1 180 ? 4.389 6.474 -7.665 1.00 93.56 180 ALA A N 1
ATOM 1396 C CA . ALA A 1 180 ? 3.787 5.505 -8.562 1.00 93.56 180 ALA A CA 1
ATOM 1397 C C . ALA A 1 180 ? 4.303 5.691 -9.993 1.00 93.56 180 ALA A C 1
ATOM 1399 O O . ALA A 1 180 ? 4.501 6.805 -10.473 1.00 93.56 180 ALA A O 1
ATOM 1400 N N . ARG A 1 181 ? 4.502 4.578 -10.695 1.00 92.19 181 ARG A N 1
ATOM 1401 C CA . ARG A 1 181 ? 4.671 4.517 -12.147 1.00 92.19 181 ARG A CA 1
ATOM 1402 C C . ARG A 1 181 ? 3.327 4.172 -12.762 1.00 92.19 181 ARG A C 1
ATOM 1404 O O . ARG A 1 181 ? 2.828 3.062 -12.557 1.00 92.19 181 ARG A O 1
ATOM 1411 N N . ILE A 1 182 ? 2.778 5.108 -13.524 1.00 89.06 182 ILE A N 1
ATOM 1412 C CA . ILE A 1 182 ? 1.484 4.961 -14.187 1.00 89.06 182 ILE A CA 1
ATOM 1413 C C . ILE A 1 182 ? 1.732 4.440 -15.604 1.00 89.06 182 ILE A C 1
ATOM 1415 O O . ILE A 1 182 ? 2.290 5.135 -16.456 1.00 89.06 182 ILE A O 1
ATOM 1419 N N . GLY A 1 183 ? 1.374 3.179 -15.838 1.00 86.31 183 GLY A N 1
ATOM 1420 C CA . GLY A 1 183 ? 1.289 2.578 -17.165 1.00 86.31 183 GLY A CA 1
ATOM 1421 C C . GLY A 1 183 ? -0.149 2.552 -17.681 1.00 86.31 183 GLY A C 1
ATOM 1422 O O . GLY A 1 183 ? -1.088 2.837 -16.950 1.00 86.31 183 GLY A O 1
ATOM 1423 N N . GLU A 1 184 ? -0.327 2.148 -18.937 1.00 82.81 184 GLU A N 1
ATOM 1424 C CA . GLU A 1 184 ? -1.643 2.094 -19.598 1.00 82.81 184 GLU A CA 1
ATOM 1425 C C . GLU A 1 184 ? -2.643 1.148 -18.903 1.00 82.81 184 GLU A C 1
ATOM 1427 O O . GLU A 1 184 ? -3.836 1.419 -18.867 1.00 82.81 184 GLU A O 1
ATOM 1432 N N . HIS A 1 185 ? -2.152 0.045 -18.327 1.00 84.94 185 HIS A N 1
ATOM 1433 C CA . HIS A 1 185 ? -2.985 -1.012 -17.734 1.00 84.94 185 HIS A CA 1
ATOM 1434 C C . HIS A 1 185 ? -2.601 -1.363 -16.291 1.00 84.94 185 HIS A C 1
ATOM 1436 O O . HIS A 1 185 ? -3.224 -2.228 -15.677 1.00 84.94 185 HIS A O 1
ATOM 1442 N N . VAL A 1 186 ? -1.536 -0.754 -15.765 1.00 89.56 186 VAL A N 1
ATOM 1443 C CA . VAL A 1 186 ? -0.971 -1.108 -14.463 1.00 89.56 186 VAL A CA 1
ATOM 1444 C C . VAL A 1 186 ? -0.367 0.114 -13.792 1.00 89.56 186 VAL A C 1
ATOM 1446 O O . VAL A 1 186 ? 0.357 0.887 -14.421 1.00 89.56 186 VAL A O 1
ATOM 1449 N N . ILE A 1 187 ? -0.636 0.248 -12.498 1.00 92.44 187 ILE A N 1
ATOM 1450 C CA . ILE A 1 187 ? -0.002 1.231 -11.629 1.00 92.44 187 ILE A CA 1
ATOM 1451 C C . ILE A 1 187 ? 0.896 0.460 -10.677 1.00 92.44 187 ILE A C 1
ATOM 1453 O O . ILE A 1 187 ? 0.467 -0.511 -10.049 1.00 92.44 187 ILE A O 1
ATOM 1457 N N . THR A 1 188 ? 2.162 0.861 -10.599 1.00 94.62 188 THR A N 1
ATOM 1458 C CA . THR A 1 188 ? 3.130 0.197 -9.721 1.00 94.62 188 THR A CA 1
ATOM 1459 C C . THR A 1 188 ? 3.814 1.186 -8.799 1.00 94.62 188 THR A C 1
ATOM 1461 O O . THR A 1 188 ? 4.208 2.261 -9.235 1.00 94.62 188 THR A O 1
ATOM 1464 N N . MET A 1 189 ? 4.014 0.811 -7.542 1.00 95.06 189 MET A N 1
ATOM 1465 C CA . MET A 1 189 ? 4.866 1.532 -6.600 1.00 95.06 189 MET A CA 1
ATOM 1466 C C . MET A 1 189 ? 6.088 0.664 -6.329 1.00 95.06 189 MET A C 1
ATOM 1468 O O . MET A 1 189 ? 5.978 -0.416 -5.753 1.00 95.06 189 MET A O 1
ATOM 1472 N N . ASN A 1 190 ? 7.251 1.096 -6.824 1.00 94.69 190 ASN A N 1
ATOM 1473 C CA . ASN A 1 190 ? 8.509 0.346 -6.732 1.00 94.69 190 ASN A CA 1
ATOM 1474 C C . ASN A 1 190 ? 8.397 -1.126 -7.201 1.00 94.69 190 ASN A C 1
ATOM 1476 O O . ASN A 1 190 ? 8.860 -2.054 -6.540 1.00 94.69 190 ASN A O 1
ATOM 1480 N N . GLY A 1 191 ? 7.719 -1.349 -8.333 1.00 91.75 191 GLY A N 1
ATOM 1481 C CA . GLY A 1 191 ? 7.515 -2.683 -8.913 1.00 91.75 191 GLY A CA 1
ATOM 1482 C C . GLY A 1 191 ? 6.386 -3.504 -8.279 1.00 91.75 191 GLY A C 1
ATOM 1483 O O . GLY A 1 191 ? 6.030 -4.547 -8.824 1.00 91.75 191 GLY A O 1
ATOM 1484 N N . VAL A 1 192 ? 5.782 -3.035 -7.184 1.00 95.75 192 VAL A N 1
ATOM 1485 C CA . VAL A 1 192 ? 4.581 -3.640 -6.599 1.00 95.75 192 VAL A CA 1
ATOM 1486 C C . VAL A 1 192 ? 3.361 -3.083 -7.307 1.00 95.75 192 VAL A C 1
ATOM 1488 O O . VAL A 1 192 ? 3.152 -1.874 -7.333 1.00 95.75 192 VAL A O 1
ATOM 1491 N N . GLU A 1 193 ? 2.549 -3.959 -7.882 1.00 94.94 193 GLU A N 1
ATOM 1492 C CA . GLU A 1 193 ? 1.289 -3.571 -8.502 1.00 94.94 193 GLU A CA 1
ATOM 1493 C C . GLU A 1 193 ? 0.260 -3.152 -7.446 1.00 94.94 193 GLU A C 1
ATOM 1495 O O . GLU A 1 193 ? -0.019 -3.897 -6.505 1.00 94.94 193 GLU A O 1
ATOM 1500 N N . ILE A 1 194 ? -0.321 -1.966 -7.624 1.00 95.06 194 ILE A N 1
ATOM 1501 C CA . ILE A 1 194 ? -1.348 -1.424 -6.738 1.00 95.06 194 ILE A CA 1
ATOM 1502 C C . ILE A 1 194 ? -2.661 -1.320 -7.509 1.00 95.06 194 ILE A C 1
ATOM 1504 O O . ILE A 1 194 ? -2.730 -0.709 -8.574 1.00 95.06 194 ILE A O 1
ATOM 1508 N N . ARG A 1 195 ? -3.721 -1.917 -6.959 1.00 94.44 195 ARG A N 1
ATOM 1509 C CA . ARG A 1 195 ? -5.073 -1.895 -7.530 1.00 94.44 195 ARG A CA 1
ATOM 1510 C C . ARG A 1 195 ? -6.096 -1.667 -6.431 1.00 94.44 195 ARG A C 1
ATOM 1512 O O . ARG A 1 195 ? -6.032 -2.333 -5.401 1.00 94.44 195 ARG A O 1
ATOM 1519 N N . VAL A 1 196 ? -7.068 -0.795 -6.677 1.00 95.44 196 VAL A N 1
ATOM 1520 C CA . VAL A 1 196 ? -8.227 -0.630 -5.789 1.00 95.44 196 VAL A CA 1
ATOM 1521 C C . VAL A 1 196 ? -8.971 -1.966 -5.659 1.00 95.44 196 VAL A C 1
ATOM 1523 O O . VAL A 1 196 ? -9.138 -2.697 -6.634 1.00 95.44 196 VAL A O 1
ATOM 1526 N N . GLY A 1 197 ? -9.358 -2.315 -4.434 1.00 95.00 197 GLY A N 1
ATOM 1527 C CA . GLY A 1 197 ? -9.973 -3.587 -4.054 1.00 95.00 197 GLY A CA 1
ATOM 1528 C C . GLY A 1 197 ? -8.985 -4.738 -3.830 1.00 95.00 197 GLY A C 1
ATOM 1529 O O . GLY A 1 197 ? -9.343 -5.735 -3.198 1.00 95.00 197 GLY A O 1
ATOM 1530 N N . ALA A 1 198 ? -7.734 -4.626 -4.291 1.00 95.94 198 ALA A N 1
ATOM 1531 C CA . ALA A 1 198 ? -6.745 -5.677 -4.081 1.00 95.94 198 ALA A CA 1
ATOM 1532 C C . ALA A 1 198 ? -6.246 -5.702 -2.632 1.00 95.94 198 ALA A C 1
ATOM 1534 O O . ALA A 1 198 ? -6.095 -4.666 -1.981 1.00 95.94 198 ALA A O 1
ATOM 1535 N N . SER A 1 199 ? -5.959 -6.908 -2.140 1.00 96.75 199 SER A N 1
ATOM 1536 C CA . SER A 1 199 ? -5.308 -7.098 -0.848 1.00 96.75 199 SER A CA 1
ATOM 1537 C C . SER A 1 199 ? -3.798 -6.919 -0.971 1.00 96.75 199 SER A C 1
ATOM 1539 O O . SER A 1 199 ? -3.182 -7.525 -1.852 1.00 96.75 199 SER A O 1
ATOM 1541 N N . ILE A 1 200 ? -3.193 -6.195 -0.039 1.00 96.94 200 ILE A N 1
ATOM 1542 C CA . ILE A 1 200 ? -1.750 -5.977 0.031 1.00 96.94 200 ILE A CA 1
ATOM 1543 C C . ILE A 1 200 ? -1.236 -6.266 1.445 1.00 96.94 200 ILE A C 1
ATOM 1545 O O . ILE A 1 200 ? -1.850 -5.886 2.443 1.00 96.94 200 ILE A O 1
ATOM 1549 N N . GLY A 1 201 ? -0.121 -6.995 1.531 1.00 97.44 201 GLY A N 1
ATOM 1550 C CA . GLY A 1 201 ? 0.572 -7.273 2.786 1.00 97.44 201 GLY A CA 1
ATOM 1551 C C . GLY A 1 201 ? 1.652 -6.228 3.017 1.00 97.44 201 GLY A C 1
ATOM 1552 O O . GLY A 1 201 ? 2.545 -6.076 2.190 1.00 97.44 201 GLY A O 1
ATOM 1553 N N . LEU A 1 202 ? 1.587 -5.518 4.134 1.00 97.81 202 LEU A N 1
ATOM 1554 C CA . LEU A 1 202 ? 2.440 -4.377 4.428 1.00 97.81 202 LEU A CA 1
ATOM 1555 C C . LEU A 1 202 ? 3.174 -4.565 5.750 1.00 97.81 202 LEU A C 1
ATOM 1557 O O . LEU A 1 202 ? 2.687 -5.209 6.680 1.00 97.81 202 LEU A O 1
ATOM 1561 N N . LYS A 1 203 ? 4.362 -3.979 5.840 1.00 97.06 203 LYS A N 1
ATOM 1562 C CA . LYS A 1 203 ? 5.140 -3.913 7.073 1.00 97.06 203 LYS A CA 1
ATOM 1563 C C . LYS A 1 203 ? 5.803 -2.554 7.232 1.00 97.06 203 LYS A C 1
ATOM 1565 O O . LYS A 1 203 ? 6.344 -1.990 6.283 1.00 97.06 203 LYS A O 1
ATOM 1570 N N . THR A 1 204 ? 5.795 -2.065 8.459 1.00 97.00 204 THR A N 1
ATOM 1571 C CA . THR A 1 204 ? 6.618 -0.952 8.930 1.00 97.00 204 THR A CA 1
ATOM 1572 C C . THR A 1 204 ? 7.657 -1.496 9.909 1.00 97.00 204 THR A C 1
ATOM 1574 O O . THR A 1 204 ? 7.719 -2.697 10.182 1.00 97.00 204 THR A O 1
ATOM 1577 N N . LYS A 1 205 ? 8.465 -0.611 10.500 1.00 95.69 205 LYS A N 1
ATOM 1578 C CA . LYS A 1 205 ? 9.354 -0.974 11.616 1.00 95.69 205 LYS A CA 1
ATOM 1579 C C . LYS A 1 205 ? 8.593 -1.556 12.819 1.00 95.69 205 LYS A C 1
ATOM 1581 O O . LYS A 1 205 ? 9.173 -2.288 13.613 1.00 95.69 205 LYS A O 1
ATOM 1586 N N . PHE A 1 206 ? 7.323 -1.188 12.980 1.00 95.31 206 PHE A N 1
ATOM 1587 C CA . PHE A 1 206 ? 6.569 -1.373 14.216 1.00 95.31 206 PHE A CA 1
ATOM 1588 C C . PHE A 1 206 ? 5.413 -2.367 14.111 1.00 95.31 206 PHE A C 1
ATOM 1590 O O . PHE A 1 206 ? 4.958 -2.855 15.143 1.00 95.31 206 PHE A O 1
ATOM 1597 N N . ALA A 1 207 ? 4.922 -2.638 12.903 1.00 95.69 207 ALA A N 1
ATOM 1598 C CA . ALA A 1 207 ? 3.782 -3.512 12.676 1.00 95.69 207 ALA A CA 1
ATOM 1599 C C . ALA A 1 207 ? 3.873 -4.185 11.304 1.00 95.69 207 ALA A C 1
ATOM 1601 O O . ALA A 1 207 ? 4.367 -3.600 10.342 1.00 95.69 207 ALA A O 1
ATOM 1602 N N . GLN A 1 208 ? 3.332 -5.395 11.212 1.00 96.25 208 GLN A N 1
ATOM 1603 C CA . GLN A 1 208 ? 3.047 -6.080 9.956 1.00 96.25 208 GLN A CA 1
ATOM 1604 C C . GLN A 1 208 ? 1.547 -6.357 9.901 1.00 96.25 208 GLN A C 1
ATOM 1606 O O . GLN A 1 208 ? 0.969 -6.820 10.884 1.00 96.25 208 GLN A O 1
ATOM 1611 N N . PHE A 1 209 ? 0.918 -6.058 8.771 1.00 96.56 209 PHE A N 1
ATOM 1612 C CA . PHE A 1 209 ? -0.528 -6.125 8.608 1.00 96.56 209 PHE A CA 1
ATOM 1613 C C . PHE A 1 209 ? -0.909 -6.404 7.154 1.00 96.56 209 PHE A C 1
ATOM 1615 O O . PHE A 1 209 ? -0.117 -6.216 6.235 1.00 96.56 209 PHE A O 1
ATOM 1622 N N . GLN A 1 210 ? -2.133 -6.872 6.942 1.00 97.38 210 GLN A N 1
ATOM 1623 C CA . GLN A 1 210 ? -2.714 -7.055 5.618 1.00 97.38 210 GLN A CA 1
ATOM 1624 C C . GLN A 1 210 ? -3.932 -6.149 5.505 1.00 97.38 210 GLN A C 1
ATOM 1626 O O . GLN A 1 210 ? -4.747 -6.106 6.422 1.00 97.38 210 GLN A O 1
ATOM 1631 N N . GLY A 1 211 ? -4.045 -5.433 4.394 1.00 96.88 211 GLY A N 1
ATOM 1632 C CA . GLY A 1 211 ? -5.166 -4.538 4.144 1.00 96.88 211 GLY A CA 1
ATOM 1633 C C . GLY A 1 211 ? -5.634 -4.589 2.700 1.00 96.88 211 GLY A C 1
ATOM 1634 O O . GLY A 1 211 ? -5.065 -5.305 1.874 1.00 96.88 211 GLY A O 1
ATOM 1635 N N . HIS A 1 212 ? -6.671 -3.816 2.405 1.00 97.94 212 HIS A N 1
ATOM 1636 C CA . HIS A 1 212 ? -7.226 -3.652 1.067 1.00 97.94 212 HIS A CA 1
ATOM 1637 C C . HIS A 1 212 ? -7.072 -2.209 0.609 1.00 97.94 212 HIS A C 1
ATOM 1639 O O . HIS A 1 212 ? -7.328 -1.279 1.369 1.00 97.94 212 HIS A O 1
ATOM 1645 N N . VAL A 1 213 ? -6.657 -2.013 -0.638 1.00 97.44 213 VAL A N 1
ATOM 1646 C CA . VAL A 1 213 ? -6.563 -0.670 -1.221 1.00 97.44 213 VAL A CA 1
ATOM 1647 C C . VAL A 1 213 ? -7.979 -0.150 -1.468 1.00 97.44 213 VAL A C 1
ATOM 1649 O O . VAL A 1 213 ? -8.718 -0.731 -2.257 1.00 97.44 213 VAL A O 1
ATOM 1652 N N . MET A 1 214 ? -8.362 0.934 -0.803 1.00 94.81 214 MET A N 1
ATOM 1653 C CA . MET A 1 214 ? -9.688 1.550 -0.924 1.00 94.81 214 MET A CA 1
ATOM 1654 C C . MET A 1 214 ? -9.714 2.654 -1.970 1.00 94.81 214 MET A C 1
ATOM 1656 O O . MET A 1 214 ? -10.633 2.726 -2.780 1.00 94.81 214 MET A O 1
ATOM 1660 N N . MET A 1 215 ? -8.698 3.511 -1.947 1.00 92.06 215 MET A N 1
ATOM 1661 C CA . MET A 1 215 ? -8.606 4.682 -2.807 1.00 92.06 215 MET A CA 1
ATOM 1662 C C . MET A 1 215 ? -7.161 4.891 -3.239 1.00 92.06 215 MET A C 1
ATOM 1664 O O . MET A 1 215 ? -6.226 4.510 -2.532 1.00 92.06 215 MET A O 1
ATOM 1668 N N . MET A 1 216 ? -7.002 5.489 -4.412 1.00 92.69 216 MET A N 1
ATOM 1669 C CA . MET A 1 216 ? -5.732 5.932 -4.956 1.00 92.69 216 MET A CA 1
ATOM 1670 C C . MET A 1 216 ? -5.946 7.320 -5.550 1.00 92.69 216 MET A C 1
ATOM 1672 O O . MET A 1 216 ? -6.806 7.482 -6.414 1.00 92.69 216 MET A O 1
ATOM 1676 N N . ASP A 1 217 ? -5.182 8.291 -5.068 1.00 90.38 217 ASP A N 1
ATOM 1677 C CA . ASP A 1 217 ? -5.110 9.641 -5.608 1.00 90.38 217 ASP A CA 1
ATOM 1678 C C . ASP A 1 217 ? -3.770 9.815 -6.324 1.00 90.38 217 ASP A C 1
ATOM 1680 O O . ASP A 1 217 ? -2.700 9.803 -5.708 1.00 90.38 217 ASP A O 1
ATOM 1684 N N . LEU A 1 218 ? -3.847 9.917 -7.648 1.00 82.88 218 LEU A N 1
ATOM 1685 C CA . LEU A 1 218 ? -2.688 10.065 -8.517 1.00 82.88 218 LEU A CA 1
ATOM 1686 C C . LEU A 1 218 ? -2.276 11.534 -8.668 1.00 82.88 218 LEU A C 1
ATOM 1688 O O . LEU A 1 218 ? -1.133 11.787 -9.020 1.00 82.88 218 LEU A O 1
ATOM 1692 N N . ASP A 1 219 ? -3.142 12.503 -8.359 1.00 76.06 219 ASP A N 1
ATOM 1693 C CA . ASP A 1 219 ? -3.004 13.896 -8.805 1.00 76.06 219 ASP A CA 1
ATOM 1694 C C . ASP A 1 219 ? -2.504 14.870 -7.730 1.00 76.06 219 ASP A C 1
ATOM 1696 O O . ASP A 1 219 ? -2.735 16.079 -7.802 1.00 76.06 219 ASP A O 1
ATOM 1700 N N . LEU A 1 220 ? -1.691 14.391 -6.788 1.00 68.44 220 LEU A N 1
ATOM 1701 C CA . LEU A 1 220 ? -1.059 15.242 -5.764 1.00 68.44 220 LEU A CA 1
ATOM 1702 C C . LEU A 1 220 ? -0.135 16.329 -6.349 1.00 68.44 220 LEU A C 1
ATOM 1704 O O . LEU A 1 220 ? 0.195 17.302 -5.675 1.00 68.44 220 LEU A O 1
ATOM 1708 N N . GLY A 1 221 ? 0.267 16.167 -7.614 1.00 56.34 221 GLY A N 1
ATOM 1709 C CA . GLY A 1 221 ? 1.078 17.109 -8.389 1.00 56.34 221 GLY A CA 1
ATOM 1710 C C . GLY A 1 221 ? 0.300 18.011 -9.354 1.00 56.34 221 GLY A C 1
ATOM 1711 O O . GLY A 1 221 ? 0.938 18.636 -10.195 1.00 56.34 221 GLY A O 1
ATOM 1712 N N . GLY A 1 222 ? -1.035 18.068 -9.268 1.00 47.47 222 GLY A N 1
ATOM 1713 C CA . GLY A 1 222 ? -1.865 19.060 -9.950 1.00 47.47 222 GLY A CA 1
ATOM 1714 C C . GLY A 1 222 ? -1.712 19.119 -11.471 1.00 47.47 222 GLY A C 1
ATOM 1715 O O . GLY A 1 222 ? -1.012 19.976 -12.003 1.00 47.47 222 GLY A O 1
ATOM 1716 N N . THR A 1 223 ? -2.499 18.321 -12.186 1.00 45.47 223 THR A N 1
ATOM 1717 C CA . THR A 1 223 ? -2.996 18.739 -13.501 1.00 45.47 223 THR A CA 1
ATOM 1718 C C . THR A 1 223 ? -4.477 18.419 -13.605 1.00 45.47 223 THR A C 1
ATOM 1720 O O . THR A 1 223 ? -4.847 17.364 -14.109 1.00 45.47 223 THR A O 1
ATOM 1723 N N . SER A 1 224 ? -5.321 19.365 -13.176 1.00 42.84 224 SER A N 1
ATOM 1724 C CA . SER A 1 224 ? -6.626 19.542 -13.817 1.00 42.84 224 SER A CA 1
ATOM 1725 C C . SER A 1 224 ? -6.373 19.766 -15.305 1.00 42.84 224 SER A C 1
ATOM 1727 O O . SER A 1 224 ? -5.835 20.811 -15.678 1.00 42.84 224 SER A O 1
ATOM 1729 N N . GLN A 1 225 ? -6.728 18.794 -16.136 1.00 36.50 225 GLN A N 1
ATOM 1730 C CA . GLN A 1 225 ? -6.989 19.002 -17.558 1.00 36.50 225 GLN A CA 1
ATOM 1731 C C . GLN A 1 225 ? -8.362 18.444 -17.894 1.00 36.50 225 GLN A C 1
ATOM 1733 O O . GLN A 1 225 ? -8.650 17.309 -17.457 1.00 36.50 225 GLN A O 1
#

pLDDT: mean 76.1, std 22.71, range [33.03, 98.19]